Protein AF-A0A958P7G4-F1 (afdb_monomer)

Structure (mmCIF, N/CA/C/O backbone):
data_AF-A0A958P7G4-F1
#
_entry.id   AF-A0A958P7G4-F1
#
loop_
_atom_site.group_PDB
_atom_site.id
_atom_site.type_symbol
_atom_site.label_atom_id
_atom_site.label_alt_id
_atom_site.label_comp_id
_atom_site.label_asym_id
_atom_site.label_entity_id
_atom_site.label_seq_id
_atom_site.pdbx_PDB_ins_code
_atom_site.Cartn_x
_atom_site.Cartn_y
_atom_site.Cartn_z
_atom_site.occupancy
_atom_site.B_iso_or_equiv
_atom_site.auth_seq_id
_atom_site.auth_comp_id
_atom_site.auth_asym_id
_atom_site.auth_atom_id
_atom_site.pdbx_PDB_model_num
ATOM 1 N N . PHE A 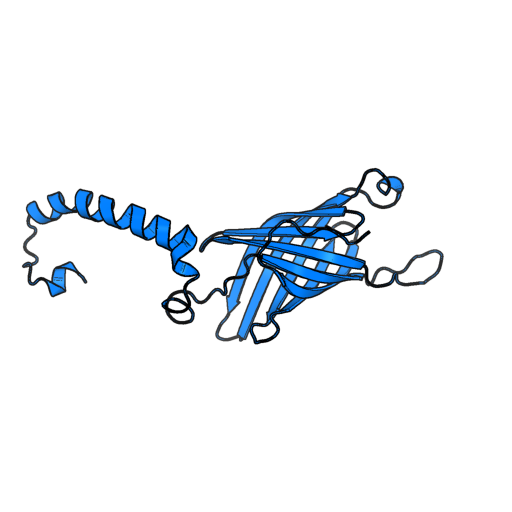1 1 ? 26.186 -2.036 -25.320 1.00 46.59 1 PHE A N 1
ATOM 2 C CA . PHE A 1 1 ? 25.572 -3.200 -25.996 1.00 46.59 1 PHE A CA 1
ATOM 3 C C . PHE A 1 1 ? 24.999 -2.836 -27.373 1.00 46.59 1 PHE A C 1
ATOM 5 O O . PHE A 1 1 ? 25.468 -3.392 -28.352 1.00 46.59 1 PHE A O 1
ATOM 12 N N . ILE A 1 2 ? 24.110 -1.834 -27.501 1.00 50.12 2 ILE A N 1
ATOM 13 C CA . ILE A 1 2 ? 23.552 -1.388 -28.807 1.00 50.12 2 ILE A CA 1
ATOM 14 C C . ILE A 1 2 ? 24.630 -0.933 -29.819 1.00 50.12 2 ILE A C 1
ATOM 16 O O . ILE A 1 2 ? 24.525 -1.239 -31.002 1.00 50.12 2 ILE A O 1
ATOM 20 N N . LEU A 1 3 ? 25.693 -0.262 -29.360 1.00 48.09 3 LEU A N 1
ATOM 21 C CA . LEU A 1 3 ? 26.815 0.169 -30.213 1.00 48.09 3 LEU A CA 1
ATOM 22 C C . LEU A 1 3 ? 27.662 -1.001 -30.752 1.00 48.09 3 LEU A C 1
ATOM 24 O O . LEU A 1 3 ? 28.151 -0.929 -31.873 1.00 48.09 3 LEU A O 1
ATOM 28 N N . ALA A 1 4 ? 27.773 -2.101 -29.999 1.00 51.66 4 ALA A N 1
ATOM 29 C CA . ALA A 1 4 ? 28.542 -3.280 -30.407 1.00 51.66 4 ALA A CA 1
ATOM 30 C C . ALA A 1 4 ? 27.801 -4.112 -31.469 1.00 51.66 4 ALA A C 1
ATOM 32 O O . ALA A 1 4 ? 28.418 -4.606 -32.407 1.00 51.66 4 ALA A O 1
ATOM 33 N N . CYS A 1 5 ? 26.467 -4.204 -31.385 1.00 56.81 5 CYS A N 1
ATOM 34 C CA . CYS A 1 5 ? 25.655 -4.921 -32.376 1.00 56.81 5 CYS A CA 1
ATOM 35 C C . CYS A 1 5 ? 25.611 -4.237 -33.756 1.00 56.81 5 CYS A C 1
ATOM 37 O O . CYS A 1 5 ? 25.218 -4.875 -34.726 1.00 56.81 5 CYS A O 1
ATOM 39 N N . LYS A 1 6 ? 26.000 -2.957 -33.861 1.00 66.44 6 LYS A N 1
ATOM 40 C CA . LYS A 1 6 ? 26.030 -2.200 -35.125 1.00 66.44 6 LYS A CA 1
ATOM 41 C C . LYS A 1 6 ? 27.397 -2.185 -35.823 1.00 66.44 6 LYS A C 1
ATOM 43 O O . LYS A 1 6 ? 27.522 -1.531 -36.851 1.00 66.44 6 LYS A O 1
ATOM 48 N N . GLY A 1 7 ? 28.406 -2.881 -35.289 1.00 52.91 7 GLY A N 1
ATOM 49 C CA . GLY A 1 7 ? 29.724 -2.975 -35.928 1.00 52.91 7 GLY A CA 1
ATOM 50 C C . GLY A 1 7 ? 30.484 -1.647 -36.014 1.00 52.91 7 GLY A C 1
ATOM 51 O O . GLY A 1 7 ? 31.333 -1.495 -36.885 1.00 52.91 7 GLY A O 1
ATOM 52 N N . VAL A 1 8 ? 30.183 -0.680 -35.139 1.00 59.00 8 VAL A N 1
ATOM 53 C CA . VAL A 1 8 ? 30.924 0.586 -35.082 1.00 59.00 8 VAL A CA 1
ATOM 54 C C . VAL A 1 8 ? 32.257 0.319 -34.370 1.00 59.00 8 VAL A C 1
ATOM 56 O O . VAL A 1 8 ? 32.227 -0.070 -33.198 1.00 59.00 8 VAL A O 1
ATOM 59 N N . PRO A 1 9 ? 33.415 0.479 -35.038 1.00 54.25 9 PRO A N 1
ATOM 60 C CA . PRO A 1 9 ? 34.708 0.277 -34.398 1.00 54.25 9 PRO A CA 1
ATOM 61 C C . PRO A 1 9 ? 34.866 1.263 -33.234 1.00 54.25 9 PRO A C 1
ATOM 63 O O . PRO A 1 9 ? 34.596 2.454 -33.374 1.00 54.25 9 PRO A O 1
ATOM 66 N N . LEU A 1 10 ? 35.285 0.751 -32.073 1.00 56.09 10 LEU A N 1
ATOM 67 C CA . LEU A 1 10 ? 35.581 1.515 -30.852 1.00 56.09 10 LEU A CA 1
ATOM 68 C C . LEU A 1 10 ? 36.924 2.261 -30.974 1.00 56.09 10 LEU A C 1
ATOM 70 O O . LEU A 1 10 ? 37.744 2.243 -30.063 1.00 56.09 10 LEU A O 1
ATOM 74 N N . GLU A 1 11 ? 37.167 2.914 -32.105 1.00 57.09 11 GLU A N 1
ATOM 75 C CA . GLU A 1 11 ? 38.088 4.046 -32.127 1.00 57.09 11 GLU A CA 1
ATOM 76 C C . GLU A 1 11 ? 37.302 5.240 -31.588 1.00 57.09 11 GLU A C 1
ATOM 78 O O . GLU A 1 11 ? 36.126 5.391 -31.917 1.00 57.09 11 GLU A O 1
ATOM 83 N N . THR A 1 12 ? 37.889 6.036 -30.692 1.00 61.84 12 THR A N 1
ATOM 84 C CA . THR A 1 12 ? 37.212 7.141 -29.995 1.00 61.84 12 THR A CA 1
ATOM 85 C C . THR A 1 12 ? 36.784 8.213 -30.997 1.00 61.84 12 THR A C 1
ATOM 87 O O . THR A 1 12 ? 37.474 9.203 -31.225 1.00 61.84 12 THR A O 1
ATOM 90 N N . ASN A 1 13 ? 35.652 7.974 -31.648 1.00 63.28 13 ASN A N 1
ATOM 91 C CA . ASN A 1 13 ? 35.194 8.748 -32.777 1.00 63.28 13 ASN A CA 1
ATOM 92 C C . ASN A 1 13 ? 34.346 9.895 -32.232 1.00 63.28 13 ASN A C 1
ATOM 94 O O . ASN A 1 13 ? 33.294 9.666 -31.631 1.00 63.28 13 ASN A O 1
ATOM 98 N N . TRP A 1 14 ? 34.803 11.133 -32.415 1.00 70.00 14 TRP A N 1
ATOM 99 C CA . TRP A 1 14 ? 34.089 12.347 -31.999 1.00 70.00 14 TRP A CA 1
ATOM 100 C C . TRP A 1 14 ? 32.652 12.407 -32.534 1.00 70.00 14 TRP A C 1
ATOM 102 O O . TRP A 1 14 ? 31.797 13.071 -31.952 1.00 70.00 14 TRP A O 1
ATOM 112 N N . ASP A 1 15 ? 32.361 11.662 -33.596 1.00 71.25 15 ASP A N 1
ATOM 113 C CA . ASP A 1 15 ? 31.014 11.497 -34.128 1.00 71.25 15 ASP A CA 1
ATOM 114 C C . ASP A 1 15 ? 30.089 10.704 -33.193 1.00 71.25 15 ASP A C 1
ATOM 116 O O . ASP A 1 15 ? 28.923 11.058 -33.057 1.00 71.25 15 ASP A O 1
ATOM 120 N N . ALA A 1 16 ? 30.592 9.723 -32.436 1.00 73.00 16 ALA A N 1
ATOM 121 C CA . ALA A 1 16 ? 29.792 9.022 -31.428 1.00 73.00 16 ALA A CA 1
ATOM 122 C C . ALA A 1 16 ? 29.371 9.950 -30.272 1.00 73.00 16 ALA A C 1
ATOM 124 O O . ALA A 1 16 ? 28.277 9.802 -29.729 1.00 73.00 16 ALA A O 1
ATOM 125 N N . LEU A 1 17 ? 30.208 10.936 -29.920 1.00 76.25 17 LEU A N 1
ATOM 126 C CA . LEU A 1 17 ? 29.876 11.953 -28.914 1.00 76.25 17 LEU A CA 1
ATOM 127 C C . LEU A 1 17 ? 28.745 12.882 -29.394 1.00 76.25 17 LEU A C 1
ATOM 129 O O . LEU A 1 17 ? 27.914 13.289 -28.582 1.00 76.25 17 LEU A O 1
ATOM 133 N N . LYS A 1 18 ? 28.664 13.176 -30.701 1.00 80.31 18 LYS A N 1
ATOM 134 C CA . LYS A 1 18 ? 27.591 14.003 -31.291 1.00 80.31 18 LYS A CA 1
ATOM 135 C C . LYS A 1 18 ? 26.223 13.320 -31.264 1.00 80.31 18 LYS A C 1
ATOM 137 O O . LYS A 1 18 ? 25.209 14.007 -31.232 1.00 80.31 18 LYS A O 1
ATOM 142 N N . GLU A 1 19 ? 26.192 11.991 -31.218 1.00 84.06 19 GLU A N 1
ATOM 143 C CA . GLU A 1 19 ? 24.953 11.207 -31.146 1.00 84.06 19 GLU A CA 1
ATOM 144 C C . GLU A 1 19 ? 24.393 11.086 -29.716 1.00 84.06 19 GLU A C 1
ATOM 146 O O . GLU A 1 19 ? 23.236 10.699 -29.529 1.00 84.06 19 GLU A O 1
ATOM 151 N N . ILE A 1 20 ? 25.171 11.443 -28.684 1.00 86.00 20 ILE A N 1
ATOM 152 C CA . ILE A 1 20 ? 24.736 11.352 -27.280 1.00 86.00 20 ILE A CA 1
ATOM 153 C C . ILE A 1 20 ? 23.467 12.181 -27.013 1.00 86.00 20 ILE A C 1
ATOM 155 O O . ILE A 1 20 ? 22.523 11.621 -26.450 1.00 86.00 20 ILE A O 1
ATOM 159 N N . PRO A 1 21 ? 23.369 13.468 -27.411 1.00 89.62 21 PRO A N 1
ATOM 160 C CA . PRO A 1 21 ? 22.156 14.255 -27.192 1.00 89.62 21 PRO A CA 1
ATOM 161 C C . PRO A 1 21 ? 20.923 13.663 -27.883 1.00 89.62 21 PRO A C 1
ATOM 163 O O . PRO A 1 21 ? 19.846 13.649 -27.290 1.00 89.62 21 PRO A O 1
ATOM 166 N N . ALA A 1 22 ? 21.072 13.125 -29.099 1.00 86.94 22 ALA A N 1
ATOM 167 C CA . ALA A 1 22 ? 19.978 12.479 -29.822 1.00 86.94 22 ALA A CA 1
ATOM 168 C C . ALA A 1 22 ? 19.512 11.200 -29.107 1.00 86.94 22 ALA A C 1
ATOM 170 O O . ALA A 1 22 ? 18.311 10.991 -28.920 1.00 86.94 22 ALA A O 1
ATOM 171 N N . ALA A 1 23 ? 20.452 10.376 -28.633 1.00 87.50 23 ALA A N 1
ATOM 172 C CA . ALA A 1 23 ? 20.142 9.188 -27.844 1.00 87.50 23 ALA A CA 1
ATOM 173 C C . ALA A 1 23 ? 19.428 9.545 -26.528 1.00 87.50 23 ALA A C 1
ATOM 175 O O . ALA A 1 23 ? 18.396 8.954 -26.209 1.00 87.50 23 ALA A O 1
ATOM 176 N N . LEU A 1 24 ? 19.920 10.544 -25.787 1.00 90.38 24 LEU A N 1
ATOM 177 C CA . LEU A 1 24 ? 19.274 11.043 -24.566 1.00 90.38 24 LEU A CA 1
ATOM 178 C C . LEU A 1 24 ? 17.878 11.623 -24.841 1.00 90.38 24 LEU A C 1
ATOM 180 O O . LEU A 1 24 ? 16.961 11.420 -24.040 1.00 90.38 24 LEU A O 1
ATOM 184 N N . GLY A 1 25 ? 17.704 12.288 -25.987 1.00 93.19 25 GLY A N 1
ATOM 185 C CA . GLY A 1 25 ? 16.430 12.840 -26.441 1.00 93.19 25 GLY A CA 1
ATOM 186 C C . GLY A 1 25 ? 15.351 11.774 -26.632 1.00 93.19 25 GLY A C 1
ATOM 187 O O . GLY A 1 25 ? 14.207 12.005 -26.255 1.00 93.19 25 GLY A O 1
ATOM 188 N N . TRP A 1 26 ? 15.711 10.589 -27.133 1.00 92.75 26 TRP A N 1
ATOM 189 C CA . TRP A 1 26 ? 14.781 9.461 -27.273 1.00 92.75 26 TRP A CA 1
ATOM 190 C C . TRP A 1 26 ? 14.636 8.624 -26.000 1.00 92.75 26 TRP A C 1
ATOM 192 O O . TRP A 1 26 ? 13.536 8.176 -25.677 1.00 92.75 26 TRP A O 1
ATOM 202 N N . LEU A 1 27 ? 15.719 8.421 -25.248 1.00 93.81 27 LEU A N 1
ATOM 203 C CA . LEU A 1 27 ? 15.692 7.602 -24.034 1.00 93.81 27 LEU A CA 1
ATOM 204 C C . LEU A 1 27 ? 14.831 8.228 -22.936 1.00 93.81 27 LEU A C 1
ATOM 206 O O . LEU A 1 27 ? 14.089 7.512 -22.269 1.00 93.81 27 LEU A O 1
ATOM 210 N N . THR A 1 28 ? 14.882 9.550 -22.774 1.00 93.81 28 THR A N 1
ATOM 211 C CA . THR A 1 28 ? 14.109 10.269 -21.750 1.00 93.81 28 THR A CA 1
ATOM 212 C C . THR A 1 28 ? 12.590 10.042 -21.859 1.00 93.81 28 THR A C 1
ATOM 214 O O . THR A 1 28 ? 12.000 9.571 -20.884 1.00 93.81 28 THR A O 1
ATOM 217 N N . PRO A 1 29 ? 11.917 10.312 -22.998 1.00 94.88 29 PRO A N 1
ATOM 218 C CA . PRO A 1 29 ? 10.476 10.101 -23.126 1.00 94.88 29 PRO A CA 1
ATOM 219 C C . PRO A 1 29 ? 10.092 8.621 -23.045 1.00 94.88 29 PRO A C 1
ATOM 221 O O . PRO A 1 29 ? 9.058 8.301 -22.460 1.00 94.88 29 PRO A O 1
ATOM 224 N N . VAL A 1 30 ? 10.927 7.708 -23.557 1.00 94.12 30 VAL A N 1
ATOM 225 C CA . VAL A 1 30 ? 10.697 6.260 -23.432 1.00 94.12 30 VAL A CA 1
ATOM 226 C C . VAL A 1 30 ? 10.764 5.824 -21.968 1.00 94.12 30 VAL A C 1
ATOM 228 O O . VAL A 1 30 ? 9.858 5.139 -21.495 1.00 94.12 30 VAL A O 1
ATOM 231 N N . ALA A 1 31 ? 11.782 6.258 -21.223 1.00 92.38 31 ALA A N 1
ATOM 232 C CA . ALA A 1 31 ? 11.926 5.964 -19.800 1.00 92.38 31 ALA A CA 1
ATOM 233 C C . ALA A 1 31 ? 10.797 6.594 -18.969 1.00 92.38 31 ALA A C 1
ATOM 235 O O . ALA A 1 31 ? 10.261 5.958 -18.059 1.00 92.38 31 ALA A O 1
ATOM 236 N N . PHE A 1 32 ? 10.380 7.817 -19.301 1.00 93.44 32 PHE A N 1
ATOM 237 C CA . PHE A 1 32 ? 9.247 8.480 -18.659 1.00 93.44 32 PHE A CA 1
ATOM 238 C C . PHE A 1 32 ? 7.934 7.726 -18.909 1.00 93.44 32 PHE A C 1
ATOM 240 O O . PHE A 1 32 ? 7.188 7.425 -17.975 1.00 93.44 32 PHE A O 1
ATOM 247 N N . TRP A 1 33 ? 7.657 7.350 -20.157 1.00 94.00 33 TRP A N 1
ATOM 248 C CA . TRP A 1 33 ? 6.476 6.559 -20.494 1.00 94.00 33 TRP A CA 1
ATOM 249 C C . TRP A 1 33 ? 6.507 5.180 -19.822 1.00 94.00 33 TRP A C 1
ATOM 251 O O . TRP A 1 33 ? 5.509 4.741 -19.243 1.00 94.00 33 TRP A O 1
ATOM 261 N N . PHE A 1 34 ? 7.663 4.513 -19.828 1.00 94.00 34 PHE A N 1
ATOM 262 C CA . PHE A 1 34 ? 7.829 3.211 -19.197 1.00 94.00 34 PHE A CA 1
ATOM 263 C C . PHE A 1 34 ? 7.600 3.283 -17.685 1.00 94.00 34 PHE A C 1
ATOM 265 O O . PHE A 1 34 ? 6.799 2.512 -17.163 1.00 94.00 34 PHE A O 1
ATOM 272 N N . SER A 1 35 ? 8.223 4.242 -16.993 1.00 90.88 35 SER A N 1
ATOM 273 C CA . SER A 1 35 ? 8.116 4.412 -15.533 1.00 90.88 35 SER A CA 1
ATOM 274 C C . SER A 1 35 ? 6.732 4.868 -15.056 1.00 90.88 35 SER A C 1
ATOM 276 O O . SER A 1 35 ? 6.336 4.575 -13.924 1.00 90.88 35 SER A O 1
ATOM 278 N N . THR A 1 36 ? 5.959 5.541 -15.912 1.00 88.44 36 THR A N 1
ATOM 279 C CA . THR A 1 36 ? 4.602 6.002 -15.577 1.00 88.44 36 THR A CA 1
ATOM 280 C C . THR A 1 36 ? 3.509 5.009 -15.974 1.00 88.44 36 THR A C 1
ATOM 282 O O . THR A 1 36 ? 2.533 4.861 -15.235 1.00 88.44 36 THR A O 1
ATOM 285 N N . ARG A 1 37 ? 3.643 4.324 -17.117 1.00 90.00 37 ARG A N 1
ATOM 286 C CA . ARG A 1 37 ? 2.582 3.484 -17.705 1.00 90.00 37 ARG A CA 1
ATOM 287 C C . ARG A 1 37 ? 3.068 2.121 -18.187 1.00 90.00 37 ARG A C 1
ATOM 289 O O . ARG A 1 37 ? 2.392 1.132 -17.914 1.00 90.00 37 ARG A O 1
ATOM 296 N N . GLY A 1 38 ? 4.194 2.071 -18.899 1.00 92.56 38 GLY A N 1
ATOM 297 C CA . GLY A 1 38 ? 4.649 0.861 -19.592 1.00 92.56 38 GLY A CA 1
ATOM 298 C C . GLY A 1 38 ? 4.906 -0.322 -18.658 1.00 92.56 38 GLY A C 1
ATOM 299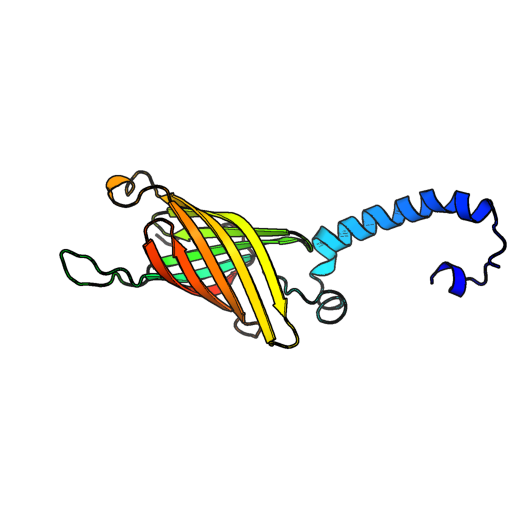 O O . GLY A 1 38 ? 4.515 -1.440 -18.975 1.00 92.56 38 GLY A O 1
ATOM 300 N N . TRP A 1 39 ? 5.457 -0.075 -17.468 1.00 93.31 39 TRP A N 1
ATOM 301 C CA . TRP A 1 39 ? 5.792 -1.108 -16.478 1.00 93.31 39 TRP A CA 1
ATOM 302 C C . TRP A 1 39 ? 4.610 -2.004 -16.060 1.00 93.31 39 TRP A C 1
ATOM 304 O O . TRP A 1 39 ? 4.813 -3.141 -15.642 1.00 93.31 39 TRP A O 1
ATOM 314 N N . ARG A 1 40 ? 3.369 -1.517 -16.197 1.00 91.81 40 ARG A N 1
ATOM 315 C CA . ARG A 1 40 ? 2.141 -2.245 -15.828 1.00 91.81 40 ARG A CA 1
ATOM 316 C C . ARG A 1 40 ? 1.782 -3.355 -16.815 1.00 91.81 40 ARG A C 1
ATOM 318 O O . ARG A 1 40 ? 0.892 -4.161 -16.551 1.00 91.81 40 ARG A O 1
ATOM 325 N N . TRP A 1 41 ? 2.401 -3.375 -17.994 1.00 91.44 41 TRP A N 1
ATOM 326 C CA . TRP A 1 41 ? 2.082 -4.366 -19.014 1.00 91.44 41 TRP A CA 1
ATOM 327 C C . TRP A 1 41 ? 2.623 -5.738 -18.628 1.00 91.44 41 TRP A C 1
ATOM 329 O O . TRP A 1 41 ? 3.790 -5.877 -18.271 1.00 91.44 41 TRP A O 1
ATOM 339 N N . LYS A 1 42 ? 1.783 -6.770 -18.785 1.00 87.50 42 LYS A N 1
ATOM 340 C CA . LYS A 1 42 ? 2.115 -8.163 -18.440 1.00 87.50 42 LYS A CA 1
ATOM 341 C C . LYS A 1 42 ? 3.402 -8.663 -19.099 1.00 87.50 42 LYS A C 1
ATOM 343 O O . LYS A 1 42 ? 4.072 -9.503 -18.520 1.00 87.50 42 LYS A O 1
ATOM 348 N N . ILE A 1 43 ? 3.760 -8.126 -20.268 1.00 92.38 43 ILE A N 1
ATOM 349 C CA . ILE A 1 43 ? 4.991 -8.491 -20.975 1.00 92.38 43 ILE A CA 1
ATOM 350 C C . ILE A 1 43 ? 6.262 -8.119 -20.207 1.00 92.38 43 ILE A C 1
ATOM 352 O O . ILE A 1 43 ? 7.278 -8.755 -20.431 1.00 92.38 43 ILE A O 1
ATOM 356 N N . PHE A 1 44 ? 6.231 -7.123 -19.317 1.00 90.81 44 PHE A N 1
ATOM 357 C CA . PHE A 1 44 ? 7.392 -6.715 -18.514 1.00 90.81 44 PHE A CA 1
ATOM 358 C C . PHE A 1 44 ? 7.385 -7.311 -17.103 1.00 90.81 44 PHE A C 1
ATOM 360 O O . PHE A 1 44 ? 8.379 -7.208 -16.387 1.00 90.81 44 PHE A O 1
ATOM 367 N N . GLN A 1 45 ? 6.277 -7.927 -16.696 1.00 86.62 45 GLN A N 1
ATOM 368 C CA . GLN A 1 45 ? 6.109 -8.481 -15.358 1.00 86.62 45 GLN A CA 1
ATOM 369 C C . GLN A 1 45 ? 6.923 -9.777 -15.201 1.00 86.62 45 GLN A C 1
ATOM 371 O O . GLN A 1 45 ? 7.107 -10.524 -16.162 1.00 86.62 45 GLN A O 1
ATOM 376 N N . ASN A 1 46 ? 7.403 -10.042 -13.987 1.00 82.50 46 ASN A N 1
ATOM 377 C CA . ASN A 1 46 ? 8.157 -11.234 -13.560 1.00 82.50 46 ASN A CA 1
ATOM 378 C C . ASN A 1 46 ? 9.594 -11.400 -14.091 1.00 82.50 46 ASN A C 1
ATOM 380 O O . ASN A 1 46 ? 10.329 -12.197 -13.520 1.00 82.50 46 ASN A O 1
ATOM 384 N N . TRP A 1 47 ? 10.025 -10.672 -15.128 1.00 87.44 47 TRP A N 1
ATOM 385 C CA . TRP A 1 47 ? 11.425 -10.720 -15.598 1.00 87.44 47 TRP A CA 1
ATOM 386 C C . TRP A 1 47 ? 12.139 -9.368 -15.530 1.00 87.44 47 TRP A C 1
ATOM 388 O O . TRP A 1 47 ? 13.306 -9.313 -15.159 1.00 87.44 47 TRP A O 1
ATOM 398 N N . LEU A 1 48 ? 11.443 -8.277 -15.870 1.00 88.69 48 LEU A N 1
ATOM 399 C CA . LEU A 1 48 ? 11.988 -6.918 -15.813 1.00 88.69 48 LEU A CA 1
ATOM 400 C C . LEU A 1 48 ? 11.445 -6.155 -14.605 1.00 88.69 48 LEU A C 1
ATOM 402 O O . LEU A 1 48 ? 12.180 -5.455 -13.915 1.00 88.69 48 LEU A O 1
ATOM 406 N N . VAL A 1 49 ? 10.144 -6.293 -14.355 1.00 88.62 49 VAL A N 1
ATOM 407 C CA . VAL A 1 49 ? 9.436 -5.658 -13.249 1.00 88.62 49 VAL A CA 1
ATOM 408 C C . VAL A 1 49 ? 8.888 -6.754 -12.354 1.00 88.62 49 VAL A C 1
ATOM 410 O O . VAL A 1 49 ? 7.984 -7.493 -12.736 1.00 88.62 49 VAL A O 1
ATOM 413 N N . LEU A 1 50 ? 9.460 -6.866 -11.161 1.00 85.00 50 LEU A N 1
ATOM 414 C CA . LEU A 1 50 ? 9.050 -7.867 -10.179 1.00 85.00 50 LEU A CA 1
ATOM 415 C C . LEU A 1 50 ? 7.861 -7.382 -9.325 1.00 85.00 50 LEU A C 1
ATOM 417 O O . LEU A 1 50 ? 7.138 -8.199 -8.764 1.00 85.00 50 LEU A O 1
ATOM 421 N N . ILE A 1 51 ? 7.640 -6.060 -9.255 1.00 87.44 51 ILE A N 1
ATOM 422 C CA . ILE A 1 51 ? 6.582 -5.447 -8.441 1.00 87.44 51 ILE A CA 1
ATOM 423 C C . ILE A 1 51 ? 5.227 -5.566 -9.157 1.00 87.44 51 ILE A C 1
ATOM 425 O O . ILE A 1 51 ? 5.101 -5.055 -10.278 1.00 87.44 51 ILE A O 1
ATOM 429 N N . PRO A 1 52 ? 4.195 -6.151 -8.515 1.00 89.69 52 PRO A N 1
ATOM 430 C CA . PRO A 1 52 ? 2.861 -6.225 -9.098 1.00 89.69 52 PRO A CA 1
ATOM 431 C C . PRO A 1 52 ? 2.195 -4.843 -9.173 1.00 89.69 52 PRO A C 1
ATOM 433 O O . PRO A 1 52 ? 2.444 -3.959 -8.352 1.00 89.69 52 PRO A O 1
ATOM 436 N N . ASP A 1 53 ? 1.293 -4.666 -10.142 1.00 92.75 53 ASP A N 1
ATOM 437 C CA . ASP A 1 53 ? 0.479 -3.451 -10.268 1.00 92.75 53 ASP A CA 1
ATOM 438 C C . ASP A 1 53 ? -0.655 -3.431 -9.229 1.00 92.75 53 ASP A C 1
ATOM 440 O O . ASP A 1 53 ? -1.713 -4.036 -9.423 1.00 92.75 53 ASP A O 1
ATOM 444 N N . LEU A 1 54 ? -0.450 -2.727 -8.118 1.00 94.62 54 LEU A N 1
ATOM 445 C CA . LEU A 1 54 ? -1.404 -2.572 -7.016 1.00 94.62 54 LEU A CA 1
ATOM 446 C C . LEU A 1 54 ? -2.436 -1.457 -7.240 1.00 94.62 54 LEU A C 1
ATOM 448 O O . LEU A 1 54 ? -3.300 -1.269 -6.382 1.00 94.62 54 LEU A O 1
ATOM 452 N N . ASN A 1 55 ? -2.365 -0.716 -8.356 1.00 95.19 55 ASN A N 1
ATOM 453 C CA . ASN A 1 55 ? -3.242 0.430 -8.598 1.00 95.19 55 ASN A CA 1
ATOM 454 C C . ASN A 1 55 ? -4.726 0.045 -8.525 1.00 95.19 55 ASN A C 1
ATOM 456 O O . ASN A 1 55 ? -5.177 -0.871 -9.218 1.00 95.19 55 ASN A O 1
ATOM 460 N N . GLY A 1 56 ? -5.491 0.825 -7.766 1.00 95.69 56 GLY A N 1
ATOM 461 C CA . GLY A 1 56 ? -6.939 0.688 -7.666 1.00 95.69 56 GLY A CA 1
ATOM 462 C C . GLY A 1 56 ? -7.444 0.811 -6.239 1.00 95.69 56 GLY A C 1
ATOM 463 O O . GLY A 1 56 ? -6.728 1.241 -5.331 1.00 95.69 56 GLY A O 1
ATOM 464 N N . THR A 1 57 ? -8.698 0.425 -6.070 1.00 97.44 57 THR A N 1
ATOM 465 C CA . THR A 1 57 ? -9.411 0.431 -4.802 1.00 97.44 57 THR A CA 1
ATOM 466 C C . THR A 1 57 ? -9.561 -0.989 -4.296 1.00 97.44 57 THR A C 1
ATOM 468 O O . THR A 1 57 ? -9.927 -1.911 -5.027 1.00 97.44 57 THR A O 1
ATOM 471 N N . TRP A 1 58 ? -9.303 -1.144 -3.008 1.00 97.69 58 TRP A N 1
ATOM 472 C CA . TRP A 1 58 ? -9.406 -2.390 -2.280 1.00 97.69 58 TRP A CA 1
ATOM 473 C C . TRP A 1 58 ? -10.446 -2.212 -1.175 1.00 97.69 58 TRP A C 1
ATOM 475 O O . TRP A 1 58 ? -10.396 -1.219 -0.451 1.00 97.69 58 TRP A O 1
ATOM 485 N N . LYS A 1 59 ? -11.402 -3.136 -1.064 1.00 97.62 59 LYS A N 1
ATOM 486 C CA . LYS A 1 59 ? -12.485 -3.106 -0.065 1.00 97.62 59 LYS A CA 1
ATOM 487 C C . LYS A 1 59 ? -12.226 -4.181 0.981 1.00 97.62 59 LYS A C 1
ATOM 489 O O . LYS A 1 59 ? -11.775 -5.274 0.638 1.00 97.62 59 LYS A O 1
ATOM 494 N N . GLY A 1 60 ? -12.479 -3.871 2.244 1.00 97.31 60 GLY A N 1
ATOM 495 C CA . GLY A 1 60 ? -12.097 -4.750 3.334 1.00 97.31 60 GLY A CA 1
ATOM 496 C C . GLY A 1 60 ? -12.498 -4.238 4.704 1.00 97.31 60 GLY A C 1
ATOM 497 O O . GLY A 1 60 ? -13.357 -3.365 4.823 1.00 97.31 60 GLY A O 1
ATOM 498 N N . THR A 1 61 ? -11.848 -4.775 5.731 1.00 98.25 61 THR A N 1
ATOM 499 C CA . THR A 1 61 ? -12.158 -4.467 7.130 1.00 98.25 61 THR A CA 1
ATOM 500 C C . THR A 1 61 ? -10.909 -4.244 7.972 1.00 98.25 61 THR A C 1
ATOM 502 O O . THR A 1 61 ? -9.862 -4.834 7.705 1.00 98.25 61 THR A O 1
ATOM 505 N N . LEU A 1 62 ? -11.043 -3.440 9.030 1.00 97.50 62 LEU A N 1
ATOM 506 C CA . LEU A 1 62 ? -10.062 -3.288 10.104 1.00 97.50 62 LEU A CA 1
ATOM 507 C C . LEU A 1 62 ? -10.617 -3.926 11.376 1.00 97.50 62 LEU A C 1
ATOM 509 O O . LEU A 1 62 ? -11.676 -3.518 11.849 1.00 97.50 62 LEU A O 1
ATOM 513 N N . GLN A 1 63 ? -9.885 -4.863 11.970 1.00 97.75 63 GLN A N 1
ATOM 514 C CA . GLN A 1 63 ? -10.228 -5.454 13.260 1.00 97.75 63 GLN A CA 1
ATOM 515 C C . GLN A 1 63 ? -9.215 -5.018 14.317 1.00 97.75 63 GLN A C 1
ATOM 517 O O . GLN A 1 63 ? -8.044 -5.390 14.269 1.00 97.75 63 GLN A O 1
ATOM 522 N N . THR A 1 64 ? -9.667 -4.238 15.297 1.00 96.06 64 THR A N 1
ATOM 523 C CA . THR A 1 64 ? -8.822 -3.789 16.411 1.00 96.06 64 THR A CA 1
ATOM 524 C C . THR A 1 64 ? -8.652 -4.887 17.459 1.00 96.06 64 THR A C 1
ATOM 526 O O . THR A 1 64 ? -9.561 -5.684 17.686 1.00 96.06 64 THR A O 1
ATOM 529 N N . THR A 1 65 ? -7.513 -4.899 18.155 1.00 95.50 65 THR A N 1
ATOM 530 C CA . THR A 1 65 ? -7.337 -5.689 19.387 1.00 95.50 65 THR A CA 1
ATOM 531 C C . THR A 1 65 ? -7.624 -4.874 20.650 1.00 95.50 65 THR A C 1
ATOM 533 O O . THR A 1 65 ? -7.434 -5.369 21.762 1.00 95.50 65 THR A O 1
ATOM 536 N N . TRP A 1 66 ? -7.988 -3.595 20.511 1.00 93.56 66 TRP A N 1
ATOM 537 C CA . TRP A 1 66 ? -8.281 -2.722 21.643 1.00 93.56 66 TRP A CA 1
ATOM 538 C C . TRP A 1 66 ? -9.563 -3.166 22.351 1.00 93.56 66 TRP A C 1
ATOM 540 O O . TRP A 1 66 ? -10.593 -3.379 21.714 1.00 93.56 66 TRP A O 1
ATOM 550 N N . LYS A 1 67 ? -9.488 -3.276 23.679 1.00 93.19 67 LYS A N 1
ATOM 551 C CA . LYS A 1 67 ? -10.625 -3.586 24.547 1.00 93.19 67 LYS A CA 1
ATOM 552 C C . LYS A 1 67 ? -11.130 -2.312 25.194 1.00 93.19 67 LYS A C 1
ATOM 554 O O . LYS A 1 67 ? -10.343 -1.556 25.766 1.00 93.19 67 LYS A O 1
ATOM 559 N N . ASN A 1 68 ? -12.439 -2.109 25.152 1.00 89.06 68 ASN A N 1
ATOM 560 C CA . ASN A 1 68 ? -13.070 -1.015 25.862 1.00 89.06 68 ASN A CA 1
ATOM 561 C C . ASN A 1 68 ? -12.876 -1.214 27.376 1.00 89.06 68 ASN A C 1
ATOM 563 O O . ASN A 1 68 ? -13.319 -2.229 27.910 1.00 89.06 68 ASN A O 1
ATOM 567 N N . PRO A 1 69 ? -12.251 -0.270 28.099 1.00 89.69 69 PRO A N 1
ATOM 568 C CA . PRO A 1 69 ? -11.984 -0.433 29.526 1.00 89.69 69 PRO A CA 1
ATOM 569 C C . PRO A 1 69 ? -13.254 -0.429 30.388 1.00 89.69 69 PRO A C 1
ATOM 571 O O . PRO A 1 69 ? -13.215 -0.911 31.514 1.00 89.69 69 PRO A O 1
ATOM 574 N N . LYS A 1 70 ? -14.375 0.110 29.885 1.00 91.69 70 LYS A N 1
ATOM 575 C CA . LYS A 1 70 ? -15.651 0.156 30.613 1.00 91.69 70 LYS A CA 1
ATOM 576 C C . LYS A 1 70 ? -16.495 -1.099 30.402 1.00 91.69 70 LYS A C 1
ATOM 578 O O . LYS A 1 70 ? -17.118 -1.558 31.349 1.00 91.69 70 LYS A O 1
ATOM 583 N N . THR A 1 71 ? -16.539 -1.626 29.176 1.00 92.69 71 THR A N 1
ATOM 584 C CA . THR A 1 71 ? -17.393 -2.780 28.829 1.00 92.69 71 THR A CA 1
ATOM 585 C C . THR A 1 71 ? -16.624 -4.097 28.739 1.00 92.69 71 THR A C 1
ATOM 587 O O . THR A 1 71 ? -17.225 -5.161 28.786 1.00 92.69 71 THR A O 1
ATOM 590 N N . GLY A 1 72 ? -15.294 -4.055 28.611 1.00 92.88 72 GLY A N 1
ATOM 591 C CA . GLY A 1 72 ? -14.446 -5.227 28.372 1.00 92.88 72 GLY A CA 1
ATOM 592 C C . GLY A 1 72 ? -14.504 -5.766 26.937 1.00 92.88 72 GLY A C 1
ATOM 593 O O . GLY A 1 72 ? -13.755 -6.683 26.598 1.00 92.88 72 GLY A O 1
ATOM 594 N N . GLU A 1 73 ? -15.357 -5.194 26.087 1.00 94.12 73 GLU A N 1
ATOM 595 C CA . GLU A 1 73 ? -15.623 -5.679 24.734 1.00 94.12 73 GLU A CA 1
ATOM 596 C C . GLU A 1 73 ? -14.594 -5.167 23.721 1.00 94.12 73 GLU A C 1
ATOM 598 O O . GLU A 1 73 ? -14.065 -4.056 23.837 1.00 94.12 73 GLU A O 1
ATOM 603 N N . VAL A 1 74 ? -14.331 -5.981 22.698 1.00 93.75 74 VAL A N 1
ATOM 604 C CA . VAL A 1 74 ? -13.570 -5.580 21.511 1.00 93.75 74 VAL A CA 1
ATOM 605 C C . VAL A 1 74 ? -14.576 -5.133 20.449 1.00 93.75 74 VAL A C 1
ATOM 607 O O . VAL A 1 74 ? -15.462 -5.921 20.115 1.00 93.75 74 VAL A O 1
ATOM 610 N N . PRO A 1 75 ? -14.469 -3.905 19.908 1.00 92.75 75 PRO A N 1
ATOM 611 C CA . PRO A 1 75 ? -15.314 -3.474 18.800 1.00 92.75 75 PRO A CA 1
ATOM 612 C C . PRO A 1 75 ? -15.225 -4.434 17.609 1.00 92.75 75 PRO A C 1
ATOM 614 O O . PRO A 1 75 ? -14.153 -4.974 17.318 1.00 92.75 75 PRO A O 1
ATOM 617 N N . GLY A 1 76 ? -16.347 -4.623 16.914 1.00 94.81 76 GLY A N 1
ATOM 618 C CA . GLY A 1 76 ? -16.387 -5.428 15.695 1.00 94.81 76 GLY A CA 1
ATOM 619 C C . GLY A 1 76 ? -15.565 -4.824 14.545 1.00 94.81 76 GLY A C 1
ATOM 620 O O . GLY A 1 76 ? -15.080 -3.690 14.658 1.00 94.81 76 GLY A O 1
ATOM 621 N N . PRO A 1 77 ? -15.424 -5.561 13.429 1.00 96.69 77 PRO A N 1
ATOM 622 C CA . PRO A 1 77 ? -14.678 -5.093 12.270 1.00 96.69 77 PRO A CA 1
ATOM 623 C C . PRO A 1 77 ? -15.267 -3.799 11.702 1.00 96.69 77 PRO A C 1
ATOM 625 O O . PRO A 1 77 ? -16.484 -3.636 11.620 1.00 96.69 77 PRO A O 1
ATOM 628 N N . ILE A 1 78 ? -14.394 -2.886 11.283 1.00 96.12 78 ILE A N 1
ATOM 629 C CA . ILE A 1 78 ? -14.769 -1.611 10.670 1.00 96.12 78 ILE A CA 1
ATOM 630 C C . ILE A 1 78 ? -14.572 -1.714 9.164 1.00 96.12 78 ILE A C 1
ATOM 632 O O . ILE A 1 78 ? -13.455 -1.972 8.713 1.00 96.12 78 ILE A O 1
ATOM 636 N N . ASP A 1 79 ? -15.623 -1.447 8.393 1.00 97.62 79 ASP A N 1
ATOM 637 C CA . ASP A 1 79 ? -15.534 -1.371 6.936 1.00 97.62 79 ASP A CA 1
ATOM 638 C C . ASP A 1 79 ? -14.561 -0.283 6.485 1.00 97.62 79 ASP A C 1
ATOM 640 O O . ASP A 1 79 ? -14.574 0.859 6.970 1.00 97.62 79 ASP A O 1
ATOM 644 N N . ALA A 1 80 ? -13.747 -0.628 5.494 1.00 97.31 80 ALA A N 1
ATOM 645 C CA . ALA A 1 80 ? -12.780 0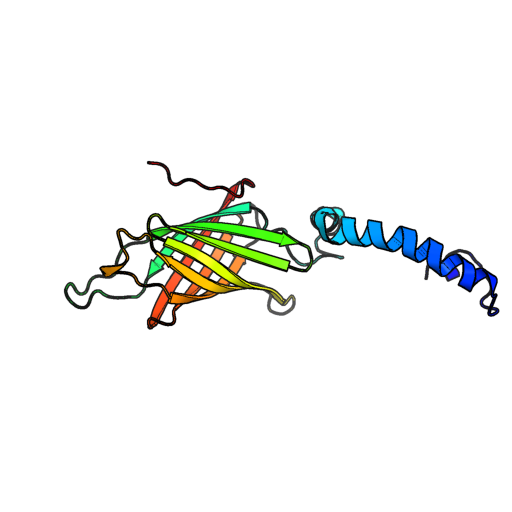.286 4.937 1.00 97.31 80 ALA A CA 1
ATOM 646 C C . ALA A 1 80 ? -12.471 0.058 3.469 1.00 97.31 80 ALA A C 1
ATOM 648 O O . ALA A 1 80 ? -12.567 -1.040 2.917 1.00 97.31 80 ALA A O 1
ATOM 649 N N . PHE A 1 81 ? -11.976 1.137 2.880 1.00 97.88 81 PHE A N 1
ATOM 650 C CA . PHE A 1 81 ? -11.310 1.121 1.597 1.00 97.88 81 PHE A CA 1
ATOM 651 C C . PHE A 1 81 ? -9.831 1.449 1.757 1.00 97.88 81 PHE A C 1
ATOM 653 O O . PHE A 1 81 ? -9.459 2.301 2.564 1.00 97.88 81 PHE A O 1
ATOM 660 N N . LEU A 1 82 ? -9.003 0.811 0.940 1.00 98.19 82 LEU A N 1
ATOM 661 C CA . LEU A 1 82 ? -7.605 1.147 0.719 1.00 98.19 82 LEU A CA 1
ATOM 662 C C . LEU A 1 82 ? -7.434 1.473 -0.766 1.00 98.19 82 LEU A C 1
ATOM 664 O O . LEU A 1 82 ? -7.568 0.610 -1.627 1.00 98.19 82 LEU A O 1
ATOM 668 N N . VAL A 1 83 ? -7.156 2.733 -1.075 1.00 98.12 83 VAL A N 1
ATOM 669 C CA . VAL A 1 83 ? -6.876 3.200 -2.434 1.00 98.12 83 VAL A CA 1
ATOM 670 C C . VAL A 1 83 ? -5.371 3.284 -2.610 1.00 98.12 83 VAL A C 1
ATOM 672 O O . VAL A 1 83 ? -4.697 4.012 -1.879 1.00 98.12 83 VAL A O 1
ATOM 675 N N . ILE A 1 84 ? -4.849 2.560 -3.593 1.00 97.62 84 ILE A N 1
ATOM 676 C CA . ILE A 1 84 ? -3.424 2.521 -3.903 1.00 97.62 84 ILE A CA 1
ATOM 677 C C . ILE A 1 84 ? -3.200 3.200 -5.249 1.00 97.62 84 ILE A C 1
ATOM 679 O O . ILE A 1 84 ? -3.787 2.830 -6.267 1.00 97.62 84 ILE A O 1
ATOM 683 N N . HIS A 1 85 ? -2.310 4.188 -5.254 1.00 95.56 85 HIS A N 1
ATOM 684 C CA . HIS A 1 85 ? -1.767 4.780 -6.467 1.00 95.56 85 HIS A CA 1
ATOM 685 C C . HIS A 1 85 ? -0.278 4.466 -6.558 1.00 95.56 85 HIS A C 1
ATOM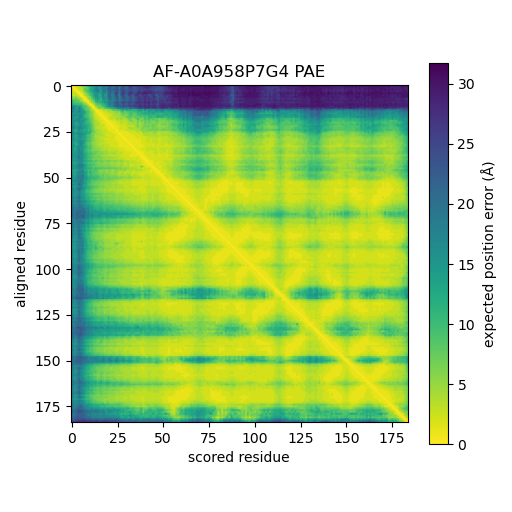 687 O O . HIS A 1 85 ? 0.466 4.694 -5.606 1.00 95.56 85 HIS A O 1
ATOM 693 N N . GLN A 1 86 ? 0.154 3.951 -7.706 1.00 93.88 86 GLN A N 1
ATOM 694 C CA . GLN A 1 86 ? 1.501 3.431 -7.892 1.00 93.88 86 GLN A CA 1
ATOM 695 C C . GLN A 1 86 ? 2.058 3.791 -9.278 1.00 93.88 86 GLN A C 1
ATOM 697 O O . GLN A 1 86 ? 1.412 3.591 -10.315 1.00 93.88 86 GLN A O 1
ATOM 702 N N . THR A 1 87 ? 3.288 4.293 -9.293 1.00 93.12 87 THR A N 1
ATOM 703 C CA . THR A 1 87 ? 4.203 4.310 -10.442 1.00 93.12 87 THR A CA 1
ATOM 704 C C . THR A 1 87 ? 5.301 3.272 -10.210 1.00 93.12 87 THR A C 1
ATOM 706 O O . THR A 1 87 ? 5.331 2.632 -9.161 1.00 93.12 87 THR A O 1
ATOM 709 N N . LEU A 1 88 ? 6.238 3.120 -11.148 1.00 90.50 88 LEU A N 1
ATOM 710 C CA . LEU A 1 88 ? 7.346 2.180 -10.966 1.00 90.50 88 LEU A CA 1
ATOM 711 C C . LEU A 1 88 ? 8.191 2.471 -9.708 1.00 90.50 88 LEU A C 1
ATOM 713 O O . LEU A 1 88 ? 8.727 1.549 -9.107 1.00 90.50 88 LEU A O 1
ATOM 717 N N . PHE A 1 89 ? 8.294 3.742 -9.304 1.00 90.31 89 PHE A N 1
ATOM 718 C CA . PHE A 1 89 ? 9.197 4.185 -8.231 1.00 90.31 89 PHE A CA 1
ATOM 719 C C . PHE A 1 89 ? 8.488 4.743 -6.999 1.00 90.31 89 PHE A C 1
ATOM 721 O O . PHE A 1 89 ? 9.135 5.061 -6.005 1.00 90.31 89 PHE A O 1
ATOM 728 N N . ARG A 1 90 ? 7.170 4.933 -7.064 1.00 93.19 90 ARG A N 1
ATOM 729 C CA . ARG A 1 90 ? 6.409 5.553 -5.985 1.00 93.19 90 ARG A CA 1
ATOM 730 C C . ARG A 1 90 ? 5.112 4.809 -5.778 1.00 93.19 90 ARG A C 1
ATOM 732 O O . ARG A 1 90 ? 4.386 4.548 -6.730 1.00 93.19 90 ARG A O 1
ATOM 739 N N . VAL A 1 91 ? 4.777 4.586 -4.520 1.00 96.38 91 VAL A N 1
ATOM 740 C CA . VAL A 1 91 ? 3.447 4.172 -4.096 1.00 96.38 91 VAL A CA 1
ATOM 741 C C . VAL A 1 91 ? 2.907 5.193 -3.098 1.00 96.38 91 VAL A C 1
ATOM 743 O O . VAL A 1 91 ? 3.656 5.845 -2.371 1.00 96.38 91 VAL A O 1
ATOM 746 N N . SER A 1 92 ? 1.598 5.393 -3.111 1.00 97.38 92 SER A N 1
ATOM 747 C CA . SER A 1 92 ? 0.876 6.181 -2.121 1.00 97.38 92 SER A CA 1
ATOM 748 C C . SER A 1 92 ? -0.442 5.499 -1.814 1.00 97.38 92 SER A C 1
ATOM 750 O O . SER A 1 92 ? -1.119 5.029 -2.732 1.00 97.38 92 SER A O 1
ATOM 752 N N . CYS A 1 93 ? -0.805 5.491 -0.540 1.00 98.25 93 CYS A N 1
ATOM 753 C CA . CYS A 1 93 ? -1.993 4.823 -0.041 1.00 98.25 93 CYS A CA 1
ATOM 754 C C . CYS A 1 93 ? -2.925 5.833 0.624 1.00 98.25 93 CYS A C 1
ATOM 756 O O . CYS A 1 93 ? -2.481 6.721 1.357 1.00 98.25 93 CYS A O 1
ATOM 758 N N . VAL A 1 94 ? -4.222 5.672 0.390 1.00 97.81 94 VAL A N 1
ATOM 759 C CA . VAL A 1 94 ? -5.276 6.383 1.109 1.00 97.81 94 VAL A CA 1
ATOM 760 C C . VAL A 1 94 ? -6.226 5.348 1.684 1.00 97.81 94 VAL A C 1
ATOM 762 O O . VAL A 1 94 ? -6.894 4.643 0.935 1.00 97.81 94 VAL A O 1
ATOM 765 N N . GLN A 1 95 ? -6.290 5.261 3.006 1.00 97.50 95 GLN A N 1
ATOM 766 C CA . GLN A 1 95 ? -7.232 4.400 3.707 1.00 97.50 95 GLN A CA 1
ATOM 767 C C . GLN A 1 95 ? -8.424 5.242 4.175 1.00 97.50 95 GLN A C 1
ATOM 769 O O . GLN A 1 95 ? -8.260 6.381 4.607 1.00 97.50 95 GLN A O 1
ATOM 774 N N . MET A 1 96 ? -9.636 4.718 4.038 1.00 96.38 96 MET A N 1
ATOM 775 C CA . MET A 1 96 ? -10.871 5.407 4.413 1.00 96.38 96 MET A CA 1
ATOM 776 C C . MET A 1 96 ? -11.775 4.462 5.190 1.00 96.38 96 MET A C 1
ATOM 778 O O . MET A 1 96 ? -11.944 3.313 4.794 1.00 96.38 96 MET A O 1
ATOM 782 N N . THR A 1 97 ? -12.372 4.966 6.265 1.00 95.44 97 THR A N 1
ATOM 783 C CA . THR A 1 97 ? -13.523 4.364 6.954 1.00 95.44 97 THR A CA 1
ATOM 784 C C . THR A 1 97 ? -14.719 5.315 6.842 1.00 95.44 97 THR A C 1
ATOM 786 O O . THR A 1 97 ? -14.587 6.440 6.347 1.00 95.44 97 THR A O 1
ATOM 789 N N . LYS A 1 98 ? -15.885 4.918 7.366 1.00 93.44 98 LYS A N 1
ATOM 790 C CA . LYS A 1 98 ? -17.015 5.849 7.542 1.00 93.44 98 LYS A CA 1
ATOM 791 C C . LYS A 1 98 ? -16.658 7.048 8.436 1.00 93.44 98 LYS A C 1
ATOM 793 O O . LYS A 1 98 ? -17.269 8.106 8.314 1.00 93.44 98 LYS A O 1
ATOM 798 N N . GLU A 1 99 ? -15.656 6.911 9.304 1.00 93.06 99 GLU A N 1
ATOM 799 C CA . GLU A 1 99 ? -15.346 7.870 10.367 1.00 93.06 99 GLU A CA 1
ATOM 800 C C . GLU A 1 99 ? -14.049 8.650 10.157 1.00 93.06 99 GLU A C 1
ATOM 802 O O . GLU A 1 99 ? -13.858 9.683 10.795 1.00 93.06 99 GLU A O 1
ATOM 807 N N . SER A 1 100 ? -13.147 8.190 9.293 1.00 94.12 100 SER A N 1
ATOM 808 C CA . SER A 1 100 ? -11.824 8.791 9.140 1.00 94.12 100 SER A CA 1
ATOM 809 C C . SER A 1 100 ? -11.203 8.561 7.769 1.00 94.12 100 SER A C 1
ATOM 811 O O . SER A 1 100 ? -11.617 7.691 6.998 1.00 94.12 100 SER A O 1
ATOM 813 N N . LYS A 1 101 ? -10.176 9.361 7.476 1.00 95.62 101 LYS A N 1
ATOM 814 C CA . LYS A 1 101 ? -9.343 9.227 6.286 1.00 95.62 101 LYS A CA 1
ATOM 815 C C . LYS A 1 101 ? -7.871 9.305 6.667 1.00 95.62 101 LYS A C 1
ATOM 817 O O . LYS A 1 101 ? -7.448 10.255 7.321 1.00 95.62 101 LYS A O 1
ATOM 822 N N . SER A 1 102 ? -7.099 8.339 6.191 1.00 96.75 102 SER A N 1
ATOM 823 C CA . SER A 1 102 ? -5.662 8.226 6.410 1.00 96.75 102 SER A CA 1
ATOM 824 C C . SER A 1 102 ? -4.909 8.344 5.094 1.00 96.75 102 SER A C 1
ATOM 826 O O . SER A 1 102 ? -5.286 7.711 4.109 1.00 96.75 102 SER A O 1
ATOM 828 N N . TRP A 1 103 ? -3.826 9.116 5.063 1.00 97.56 103 TRP A N 1
ATOM 829 C CA . TRP A 1 103 ? -2.934 9.209 3.903 1.00 97.56 103 TRP A CA 1
ATOM 830 C C . TRP A 1 103 ? -1.521 8.776 4.262 1.00 97.56 103 TRP A C 1
ATOM 832 O O . TRP A 1 103 ? -0.983 9.152 5.304 1.00 97.56 103 TRP A O 1
ATOM 842 N N . SER A 1 104 ? -0.892 8.025 3.360 1.00 98.12 104 SER A N 1
ATOM 843 C CA . SER A 1 104 ? 0.501 7.624 3.514 1.00 98.12 104 SER A CA 1
ATOM 844 C C . SER A 1 104 ? 1.425 8.843 3.494 1.00 98.12 104 SER A C 1
ATOM 846 O O . SER A 1 104 ? 1.373 9.650 2.562 1.00 98.12 104 SER A O 1
ATOM 848 N N . ARG A 1 105 ? 2.315 8.940 4.480 1.00 97.69 105 ARG A N 1
ATOM 849 C CA . ARG A 1 105 ? 3.449 9.876 4.504 1.00 97.69 105 ARG A CA 1
ATOM 850 C C . ARG A 1 105 ? 4.659 9.294 3.776 1.00 97.69 105 ARG A C 1
ATOM 852 O O . ARG A 1 105 ? 5.365 10.020 3.087 1.00 97.69 105 ARG A O 1
ATOM 859 N N . SER A 1 106 ? 4.849 7.984 3.896 1.00 97.62 106 SER A N 1
ATOM 860 C CA . SER A 1 106 ? 5.817 7.188 3.144 1.00 97.62 106 SER A CA 1
ATOM 861 C C . SER A 1 106 ? 5.236 5.796 2.926 1.00 97.62 106 SER A C 1
ATOM 863 O O . SER A 1 106 ? 4.498 5.304 3.781 1.00 97.62 106 SER A O 1
ATOM 865 N N . ALA A 1 107 ? 5.524 5.195 1.777 1.00 97.81 107 ALA A N 1
ATOM 866 C CA . ALA A 1 107 ? 5.046 3.872 1.411 1.00 97.81 107 ALA A CA 1
ATOM 867 C C . ALA A 1 107 ? 6.046 3.193 0.468 1.00 97.81 107 ALA A C 1
ATOM 869 O O . ALA A 1 107 ? 6.620 3.851 -0.405 1.00 97.81 107 ALA A O 1
ATOM 870 N N . ALA A 1 108 ? 6.226 1.885 0.626 1.00 96.06 108 ALA A N 1
ATOM 871 C CA . ALA A 1 108 ? 7.104 1.067 -0.198 1.00 96.06 108 ALA A CA 1
ATOM 872 C C . ALA A 1 108 ? 6.501 -0.324 -0.412 1.00 96.06 108 ALA A C 1
ATOM 874 O O . ALA A 1 108 ? 5.820 -0.860 0.462 1.00 96.06 108 ALA A O 1
ATOM 875 N N . VAL A 1 109 ? 6.768 -0.904 -1.583 1.00 94.88 109 VAL A N 1
ATOM 876 C CA . VAL A 1 109 ? 6.530 -2.329 -1.827 1.00 94.88 109 VAL A CA 1
ATOM 877 C C . VAL A 1 109 ? 7.868 -3.038 -1.68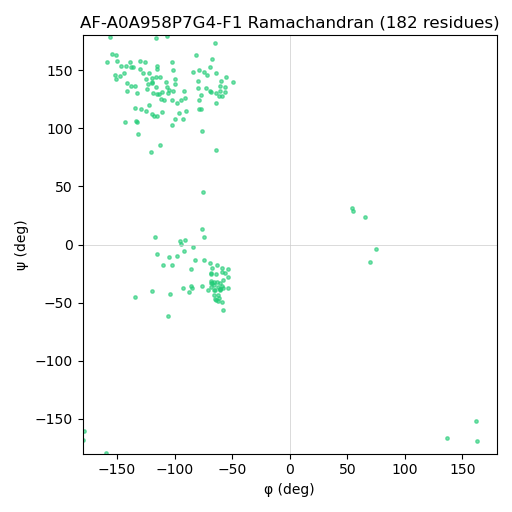9 1.00 94.88 109 VAL A C 1
ATOM 879 O O . VAL A 1 109 ? 8.748 -2.875 -2.533 1.00 94.88 109 VAL A O 1
ATOM 882 N N . ASN A 1 110 ? 8.016 -3.787 -0.606 1.00 92.06 110 ASN A N 1
ATOM 883 C CA . ASN A 1 110 ? 9.188 -4.585 -0.301 1.00 92.06 110 ASN A CA 1
ATOM 884 C C . ASN A 1 110 ? 8.996 -5.981 -0.880 1.00 92.06 110 ASN A C 1
ATOM 886 O O . ASN A 1 110 ? 7.987 -6.642 -0.627 1.00 92.06 110 ASN A O 1
ATOM 890 N N . MET A 1 111 ? 9.964 -6.418 -1.679 1.00 88.69 111 MET A N 1
ATOM 891 C CA . MET A 1 111 ? 9.955 -7.745 -2.270 1.00 88.69 111 MET A CA 1
ATOM 892 C C . MET A 1 111 ? 11.217 -8.486 -1.902 1.00 88.69 111 MET A C 1
ATOM 894 O O . MET A 1 111 ? 12.316 -7.955 -2.046 1.00 88.69 111 MET A O 1
ATOM 898 N N . ASP A 1 112 ? 11.028 -9.725 -1.490 1.00 83.38 112 ASP A N 1
ATOM 899 C CA . ASP A 1 112 ? 12.097 -10.657 -1.204 1.00 83.38 112 ASP A CA 1
ATOM 900 C C . ASP A 1 112 ? 11.755 -11.973 -1.894 1.00 83.38 112 ASP A C 1
ATOM 902 O O . ASP A 1 112 ? 10.824 -12.674 -1.494 1.00 83.38 112 ASP A O 1
ATOM 906 N N . ALA A 1 113 ? 12.450 -12.264 -2.991 1.00 76.50 113 ALA A N 1
ATOM 907 C CA . ALA A 1 113 ? 12.187 -13.466 -3.771 1.00 76.50 113 ALA A CA 1
ATOM 908 C C . ALA A 1 113 ? 12.584 -14.735 -3.002 1.00 76.50 113 ALA A C 1
ATOM 910 O O . ALA A 1 113 ? 11.867 -15.732 -3.077 1.00 76.50 113 ALA A O 1
ATOM 911 N N . ASP A 1 114 ? 13.673 -14.675 -2.232 1.00 81.69 114 ASP A N 1
ATOM 912 C CA . ASP A 1 114 ? 14.206 -15.816 -1.487 1.00 81.69 114 ASP A CA 1
ATOM 913 C C . ASP A 1 114 ? 13.291 -16.165 -0.309 1.00 81.69 114 ASP A C 1
ATOM 915 O O . ASP A 1 114 ? 12.997 -17.335 -0.062 1.00 81.69 114 ASP A O 1
ATOM 919 N N . ASN A 1 115 ? 12.759 -15.140 0.362 1.00 77.56 115 ASN A N 1
ATOM 920 C CA . ASN A 1 115 ? 11.813 -15.303 1.467 1.00 77.56 115 ASN A CA 1
ATOM 921 C C . ASN A 1 115 ? 10.339 -15.317 1.024 1.00 77.56 115 ASN A C 1
ATOM 923 O O . ASN A 1 115 ? 9.449 -15.382 1.871 1.00 77.56 115 ASN A O 1
ATOM 927 N N . GLN A 1 116 ? 10.066 -15.260 -0.286 1.00 80.38 116 GLN A N 1
ATOM 928 C CA . GLN A 1 116 ? 8.717 -15.202 -0.870 1.00 80.38 116 GLN A CA 1
ATOM 929 C C . GLN A 1 116 ? 7.853 -14.061 -0.301 1.00 80.38 116 GLN A C 1
ATOM 931 O O . GLN A 1 116 ? 6.629 -14.168 -0.214 1.00 80.38 116 GLN A O 1
ATOM 936 N N . LEU A 1 117 ? 8.482 -12.946 0.079 1.00 83.56 117 LEU A N 1
ATOM 937 C CA . LEU A 1 117 ? 7.797 -11.801 0.664 1.00 83.56 117 LEU A CA 1
ATOM 938 C C . LEU A 1 117 ? 7.392 -10.807 -0.418 1.00 83.56 117 LEU A C 1
ATOM 940 O O . LEU A 1 117 ? 8.200 -10.382 -1.245 1.00 83.56 117 LEU A O 1
ATO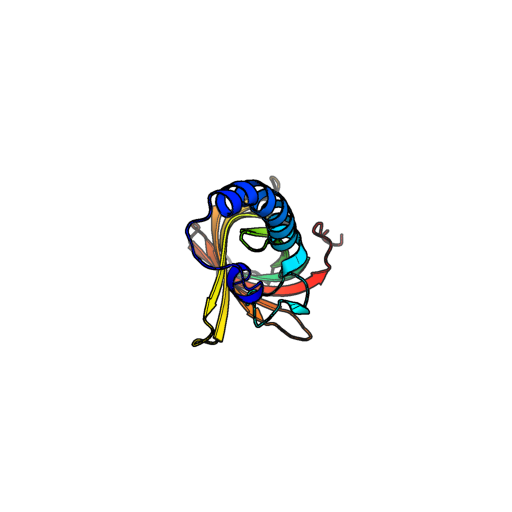M 944 N N . LYS A 1 118 ? 6.133 -10.378 -0.353 1.00 92.81 118 LYS A N 1
ATOM 945 C CA . LYS A 1 118 ? 5.606 -9.220 -1.078 1.00 92.81 118 LYS A CA 1
ATOM 946 C C . LYS A 1 118 ? 4.831 -8.379 -0.081 1.00 92.81 118 LYS A C 1
ATOM 948 O O . LYS A 1 118 ? 3.674 -8.671 0.197 1.00 92.81 118 LYS A O 1
ATOM 953 N N . ILE A 1 119 ? 5.478 -7.377 0.499 1.00 95.69 119 ILE A N 1
ATOM 954 C CA . ILE A 1 119 ? 4.909 -6.582 1.587 1.00 95.69 119 ILE A CA 1
ATOM 955 C C . ILE A 1 119 ? 4.729 -5.138 1.128 1.00 95.69 119 ILE A C 1
ATOM 957 O O . ILE A 1 119 ? 5.646 -4.516 0.602 1.00 95.69 119 ILE A O 1
ATOM 961 N N . LEU A 1 120 ? 3.537 -4.594 1.335 1.00 97.38 120 LEU A N 1
ATOM 962 C CA . LEU A 1 120 ? 3.257 -3.171 1.278 1.00 97.38 120 LEU A CA 1
ATOM 963 C C . LEU A 1 120 ? 3.393 -2.596 2.690 1.00 97.38 120 LEU A C 1
ATOM 965 O O . LEU A 1 120 ? 2.529 -2.811 3.543 1.00 97.38 120 LEU A O 1
ATOM 969 N N . ASP A 1 121 ? 4.460 -1.836 2.911 1.00 97.81 121 ASP A N 1
ATOM 970 C CA . ASP A 1 121 ? 4.691 -1.113 4.156 1.00 97.81 121 ASP A CA 1
ATOM 971 C C . ASP A 1 121 ? 4.412 0.372 3.947 1.00 97.81 121 ASP A C 1
ATOM 973 O O . ASP A 1 121 ? 4.871 0.977 2.974 1.00 97.81 121 ASP A O 1
ATOM 977 N N . PHE A 1 122 ? 3.667 0.989 4.862 1.00 98.25 122 PHE A N 1
ATOM 978 C CA . PHE A 1 122 ? 3.472 2.436 4.837 1.00 98.25 122 PHE A CA 1
ATOM 979 C C . PHE A 1 122 ? 3.220 3.021 6.218 1.00 98.25 122 PHE A C 1
ATOM 981 O O . PHE A 1 122 ? 2.554 2.423 7.057 1.00 98.25 122 PHE A O 1
ATOM 988 N N . VAL A 1 123 ? 3.714 4.240 6.417 1.00 98.50 123 VAL A N 1
ATOM 989 C CA . VAL A 1 123 ? 3.373 5.104 7.553 1.00 98.50 123 VAL A CA 1
ATOM 990 C C . VAL A 1 123 ? 2.328 6.113 7.103 1.00 98.50 123 VAL A C 1
ATOM 992 O O . VAL A 1 123 ? 2.386 6.603 5.970 1.00 98.50 123 VAL A O 1
ATOM 995 N N . TYR A 1 124 ? 1.367 6.437 7.957 1.00 98.12 124 TYR A N 1
ATOM 996 C CA . TYR A 1 124 ? 0.231 7.283 7.614 1.00 98.12 124 TYR A CA 1
ATOM 997 C C . TYR A 1 124 ? -0.109 8.275 8.721 1.00 98.12 124 TYR A C 1
ATOM 999 O O . TYR A 1 124 ? 0.173 8.028 9.889 1.00 98.12 124 TYR A O 1
ATOM 1007 N N . SER A 1 125 ? -0.785 9.354 8.325 1.00 97.88 125 SER A N 1
ATOM 1008 C CA . SER A 1 125 ? -1.496 10.245 9.245 1.00 97.88 125 SER A CA 1
ATOM 1009 C C . SER A 1 125 ? -2.992 10.089 9.024 1.00 97.88 125 SER A C 1
ATOM 1011 O O . SER A 1 125 ? -3.450 10.131 7.877 1.00 97.88 125 SER A O 1
ATOM 1013 N N . ASN A 1 126 ? -3.745 9.905 10.104 1.00 96.75 126 ASN A N 1
ATOM 1014 C CA . ASN A 1 126 ? -5.193 9.739 10.093 1.00 96.75 126 ASN A CA 1
ATOM 1015 C C . ASN A 1 126 ? -5.887 11.009 10.594 1.00 96.75 126 ASN A C 1
ATOM 1017 O O . ASN A 1 126 ? -5.595 11.482 11.692 1.00 96.75 126 ASN A O 1
ATOM 1021 N N . LYS A 1 127 ? -6.875 11.482 9.828 1.00 94.50 127 LYS A N 1
ATOM 1022 C CA . LYS A 1 127 ? -7.806 12.538 10.235 1.00 94.50 127 LYS A CA 1
ATOM 1023 C C . LYS A 1 127 ? -9.237 12.014 10.342 1.00 94.50 127 LYS A C 1
ATOM 1025 O O . LYS A 1 127 ? -9.844 11.669 9.320 1.00 94.50 127 LYS A O 1
ATOM 1030 N N . PRO A 1 128 ? -9.789 11.927 11.560 1.00 92.81 128 PRO A N 1
ATOM 1031 C CA . PRO A 1 128 ? -11.194 11.615 11.794 1.00 92.81 128 PRO A CA 1
ATOM 1032 C C . PRO A 1 128 ? -12.126 12.731 11.304 1.00 92.81 128 PRO A C 1
ATOM 1034 O O . PRO A 1 128 ? -11.727 13.884 11.145 1.00 92.81 128 PRO A O 1
ATOM 1037 N N . ARG A 1 129 ? -13.399 12.399 11.077 1.00 90.19 129 ARG A N 1
ATOM 1038 C CA . ARG A 1 129 ? -14.453 13.395 10.861 1.00 90.19 129 ARG A CA 1
ATOM 1039 C C . ARG A 1 129 ? -14.635 14.229 12.126 1.00 90.19 129 ARG A C 1
ATOM 1041 O O . ARG A 1 129 ? -14.546 13.713 13.238 1.00 90.19 129 ARG A O 1
ATOM 1048 N N . VAL A 1 130 ? -15.003 15.498 11.950 1.00 87.06 130 VAL A N 1
ATOM 1049 C CA . VAL A 1 130 ? -15.277 16.421 13.067 1.00 87.06 130 VAL A CA 1
ATOM 1050 C C . VAL A 1 130 ? -16.312 15.834 14.037 1.00 87.06 130 VAL A C 1
ATOM 1052 O O . VAL A 1 130 ? -16.144 15.935 15.247 1.00 87.06 130 VAL A O 1
ATOM 1055 N N . SER A 1 131 ? -17.324 15.128 13.519 1.00 85.75 131 SER A N 1
ATOM 1056 C CA . SER A 1 131 ? -18.395 14.501 14.307 1.00 85.75 131 SER A CA 1
ATOM 1057 C C . SER A 1 131 ? -17.935 13.412 15.281 1.00 85.75 131 SER A C 1
ATOM 1059 O O . SER A 1 131 ? -18.692 13.046 16.173 1.00 85.75 131 SER A O 1
ATOM 1061 N N . VAL A 1 132 ? -16.731 12.857 15.111 1.00 87.75 132 VAL A N 1
ATOM 1062 C CA . VAL A 1 132 ? -16.181 11.805 15.985 1.00 87.75 132 VAL A CA 1
ATOM 1063 C C . VAL A 1 132 ? -14.914 12.252 16.714 1.00 87.75 132 VAL A C 1
ATOM 1065 O O . VAL A 1 132 ? -14.283 11.443 17.396 1.00 87.75 132 VAL A O 1
ATOM 1068 N N . HIS A 1 133 ? -14.541 13.528 16.588 1.00 83.62 133 HIS A N 1
ATOM 1069 C CA . HIS A 1 133 ? -13.251 14.034 17.047 1.00 83.62 133 HIS A CA 1
ATOM 1070 C C . HIS A 1 133 ? -13.065 13.918 18.570 1.00 83.62 133 HIS A C 1
ATOM 1072 O O . HIS A 1 133 ? -11.962 13.650 19.036 1.00 83.62 133 HIS A O 1
ATOM 1078 N N . GLU A 1 134 ? -14.143 14.033 19.357 1.00 82.50 134 GLU A N 1
ATOM 1079 C CA . GLU A 1 134 ? -14.093 13.883 20.823 1.00 82.50 134 GLU A CA 1
ATOM 1080 C C . GLU A 1 134 ? -13.610 12.498 21.277 1.00 82.50 134 GLU A C 1
ATOM 1082 O O . GLU A 1 134 ? -12.935 12.377 22.297 1.00 82.50 134 GLU A O 1
ATOM 1087 N N . ARG A 1 135 ? -13.933 11.444 20.515 1.00 84.44 135 ARG A N 1
ATOM 1088 C CA . ARG A 1 135 ? -13.537 10.058 20.822 1.00 84.44 135 ARG A CA 1
ATOM 1089 C C . ARG A 1 135 ? -12.409 9.528 19.943 1.00 84.44 135 ARG A C 1
ATOM 1091 O O . ARG A 1 135 ? -11.886 8.447 20.203 1.00 84.44 135 ARG A O 1
ATOM 1098 N N . SER A 1 136 ? -12.057 10.249 18.883 1.00 84.62 136 SER A N 1
ATOM 1099 C CA . SER A 1 136 ? -10.954 9.904 18.000 1.00 84.62 136 SER A CA 1
ATOM 1100 C C . SER A 1 136 ? -10.245 11.171 17.559 1.00 84.62 136 SER A C 1
ATOM 1102 O O . SER A 1 136 ? -10.727 11.880 16.684 1.00 84.62 136 SER A O 1
ATOM 1104 N N . THR A 1 137 ? -9.067 11.406 18.123 1.00 89.06 137 THR A N 1
ATOM 1105 C CA . THR A 1 137 ? -8.174 12.482 17.698 1.00 89.06 137 THR A CA 1
ATOM 1106 C C . THR A 1 137 ? -7.366 12.081 16.466 1.00 89.06 137 THR A C 1
ATOM 1108 O O . THR A 1 137 ? -7.229 10.886 16.144 1.00 89.06 137 THR A O 1
ATOM 1111 N N . ASP A 1 138 ? -6.801 13.090 15.804 1.00 93.50 138 ASP A N 1
ATOM 1112 C CA . ASP A 1 138 ? -5.710 12.921 14.845 1.00 93.50 138 ASP A CA 1
ATOM 1113 C C . ASP A 1 138 ? -4.599 12.055 15.460 1.00 93.50 138 ASP A C 1
ATOM 1115 O O . ASP A 1 138 ? -4.315 12.142 16.660 1.00 93.50 138 ASP A O 1
ATOM 1119 N N . HIS A 1 139 ? -4.031 11.171 14.644 1.00 95.00 139 HIS A N 1
ATOM 1120 C CA . HIS A 1 139 ? -2.979 10.249 15.059 1.00 95.00 139 HIS A CA 1
ATOM 1121 C C . HIS A 1 139 ? -2.176 9.740 13.867 1.00 95.00 139 HIS A C 1
ATOM 1123 O O . HIS A 1 139 ? -2.683 9.697 12.740 1.00 95.00 139 HIS A O 1
ATOM 1129 N N . ASP A 1 140 ? -0.954 9.296 14.138 1.00 97.75 140 ASP A N 1
ATOM 1130 C CA . ASP A 1 140 ? -0.110 8.618 13.167 1.00 97.75 140 ASP A CA 1
ATOM 1131 C C . ASP A 1 140 ? -0.091 7.102 13.400 1.00 97.75 140 ASP A C 1
ATOM 1133 O O . ASP A 1 140 ? -0.359 6.577 14.488 1.00 97.75 140 ASP A O 1
ATOM 1137 N N . GLY A 1 141 ? 0.225 6.366 12.342 1.00 97.75 141 GLY A N 1
ATOM 1138 C CA . GLY A 1 141 ? 0.361 4.922 12.412 1.00 97.75 141 GLY A CA 1
ATOM 1139 C C . GLY A 1 141 ? 1.177 4.347 11.274 1.00 97.75 141 GLY A C 1
ATOM 1140 O O . GLY A 1 141 ? 1.680 5.060 10.403 1.00 97.75 141 GLY A O 1
ATOM 1141 N N . ALA A 1 142 ? 1.317 3.031 11.297 1.00 98.38 142 ALA A N 1
ATOM 1142 C CA . ALA A 1 142 ? 1.982 2.282 10.254 1.00 98.38 142 ALA A CA 1
ATOM 1143 C C . ALA A 1 142 ? 1.271 0.957 9.996 1.00 98.38 142 ALA A C 1
ATOM 1145 O O . ALA A 1 142 ? 0.617 0.398 10.880 1.00 98.38 142 ALA A O 1
ATOM 1146 N N . CYS A 1 143 ? 1.428 0.469 8.774 1.00 97.88 143 CYS A N 1
ATOM 1147 C CA . CYS A 1 143 ? 0.903 -0.799 8.307 1.00 97.88 143 CYS A CA 1
ATOM 1148 C C . CYS A 1 143 ? 2.024 -1.627 7.687 1.00 97.88 143 CYS A C 1
ATOM 1150 O O . CYS A 1 143 ? 2.923 -1.077 7.049 1.00 97.88 143 CYS A O 1
ATOM 1152 N N . SER A 1 144 ? 1.905 -2.943 7.834 1.00 98.00 144 SER A N 1
ATOM 1153 C CA . SER A 1 144 ? 2.717 -3.933 7.132 1.00 98.00 144 SER A CA 1
ATOM 1154 C C . SER A 1 144 ? 1.785 -5.004 6.587 1.00 98.00 144 SER A C 1
ATOM 1156 O O . SER A 1 144 ? 1.186 -5.760 7.364 1.00 98.00 144 SER A O 1
ATOM 1158 N N . LEU A 1 145 ? 1.573 -4.981 5.269 1.00 97.88 145 LEU A N 1
ATOM 1159 C CA . LEU A 1 145 ? 0.522 -5.742 4.598 1.00 97.88 145 LEU A CA 1
ATOM 1160 C C . LEU A 1 145 ? 1.104 -6.679 3.539 1.00 97.88 145 LEU A C 1
ATOM 1162 O O . LEU A 1 145 ? 1.709 -6.240 2.569 1.00 97.88 145 LEU A O 1
ATOM 1166 N N . GLU A 1 146 ? 0.873 -7.972 3.696 1.00 96.38 146 GLU A N 1
ATOM 1167 C CA . GLU A 1 146 ? 1.191 -9.003 2.719 1.00 96.38 146 GLU A CA 1
ATOM 1168 C C . GLU A 1 146 ? 0.294 -8.886 1.480 1.00 96.38 146 GLU A C 1
ATOM 1170 O O . GLU A 1 146 ? -0.932 -8.779 1.578 1.00 96.38 146 GLU A O 1
ATOM 1175 N N . ILE A 1 147 ? 0.922 -8.926 0.308 1.00 95.38 147 ILE A N 1
ATOM 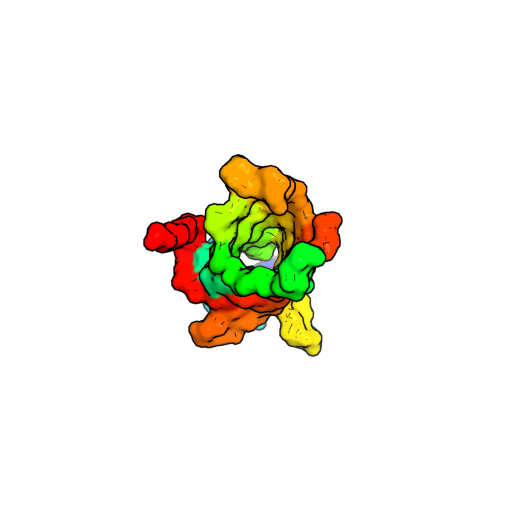1176 C CA . ILE A 1 147 ? 0.295 -8.899 -1.008 1.00 95.38 147 ILE A CA 1
ATOM 1177 C C . ILE A 1 147 ? 0.164 -10.339 -1.499 1.00 95.38 147 ILE A C 1
ATOM 1179 O O . ILE A 1 147 ? 1.150 -11.005 -1.819 1.00 95.38 147 ILE A O 1
ATOM 1183 N N . LEU A 1 148 ? -1.076 -10.795 -1.619 1.00 92.19 148 LEU A N 1
ATOM 1184 C CA . LEU A 1 148 ? -1.417 -12.102 -2.157 1.00 92.19 148 LEU A CA 1
ATOM 1185 C C . LEU A 1 148 ? -1.913 -11.937 -3.596 1.00 92.19 148 LEU A C 1
ATOM 1187 O O . LEU A 1 148 ? -3.049 -11.517 -3.845 1.00 92.19 148 LEU A O 1
ATOM 1191 N N . ASP A 1 149 ? -1.042 -12.267 -4.546 1.00 81.38 149 ASP A N 1
ATOM 1192 C CA . ASP A 1 149 ? -1.371 -12.283 -5.970 1.00 81.38 149 ASP A CA 1
ATOM 1193 C C . ASP A 1 149 ? -2.126 -13.573 -6.342 1.00 81.38 149 ASP A C 1
ATOM 1195 O O . ASP A 1 149 ? -1.805 -14.660 -5.869 1.00 81.38 149 ASP A O 1
ATOM 1199 N N . GLY A 1 150 ? -3.135 -13.472 -7.212 1.00 79.81 150 GLY A N 1
ATOM 1200 C CA . GLY A 1 150 ? -3.937 -14.616 -7.655 1.00 79.81 150 GLY A CA 1
ATOM 1201 C C . GLY A 1 150 ? -5.259 -14.199 -8.301 1.00 79.81 150 GLY A C 1
ATOM 1202 O O . GLY A 1 150 ? -5.477 -13.017 -8.569 1.00 79.81 150 GLY A O 1
ATOM 1203 N N . ALA A 1 151 ? -6.156 -15.166 -8.535 1.00 78.25 151 ALA A N 1
ATOM 1204 C CA . ALA A 1 151 ? -7.503 -14.899 -9.058 1.00 78.25 151 ALA A CA 1
ATOM 1205 C C . ALA A 1 151 ? -8.305 -13.961 -8.135 1.00 78.25 151 ALA A C 1
ATOM 1207 O O . ALA A 1 151 ? -9.017 -13.083 -8.612 1.00 78.25 151 ALA A O 1
ATOM 1208 N N . ASN A 1 152 ? -8.101 -14.098 -6.821 1.00 86.69 152 ASN A N 1
ATOM 1209 C CA . ASN A 1 152 ? -8.653 -13.228 -5.788 1.00 86.69 152 ASN A CA 1
ATOM 1210 C C . ASN A 1 152 ? -7.509 -12.463 -5.128 1.00 86.69 152 ASN A C 1
ATOM 1212 O O . ASN A 1 152 ? -6.948 -12.913 -4.131 1.00 86.69 152 ASN A O 1
ATOM 1216 N N . ARG A 1 153 ? -7.131 -11.330 -5.722 1.00 93.94 153 ARG A N 1
ATOM 1217 C CA . ARG A 1 153 ? -6.058 -10.483 -5.195 1.00 93.94 153 ARG A CA 1
ATOM 1218 C C . ARG A 1 153 ? -6.431 -9.975 -3.805 1.00 93.94 153 ARG A C 1
ATOM 1220 O O . ARG A 1 153 ? -7.493 -9.365 -3.648 1.00 93.94 153 ARG A O 1
ATOM 1227 N N . LYS A 1 154 ? -5.543 -10.175 -2.830 1.00 96.62 154 LYS A N 1
ATOM 1228 C CA . LYS A 1 154 ? -5.740 -9.730 -1.446 1.00 96.62 154 LYS A CA 1
ATOM 1229 C C . LYS A 1 154 ? -4.542 -8.962 -0.908 1.00 96.62 154 LYS A C 1
ATOM 1231 O O . LYS A 1 154 ? -3.408 -9.210 -1.305 1.00 96.62 154 LYS A O 1
ATOM 1236 N N . ILE A 1 155 ? -4.818 -8.050 0.015 1.00 97.50 155 ILE A N 1
ATOM 1237 C CA . ILE A 1 155 ? -3.822 -7.355 0.825 1.00 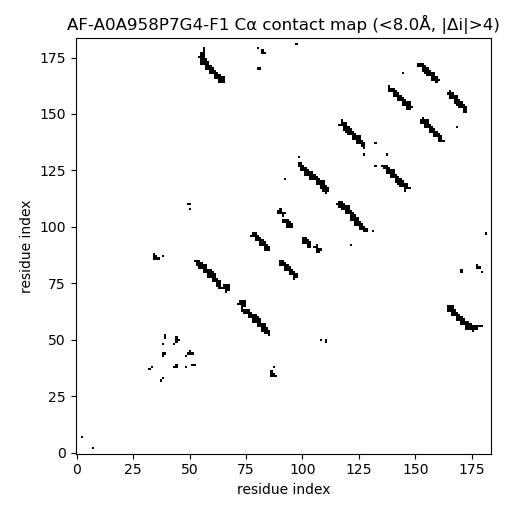97.50 155 ILE A CA 1
ATOM 1238 C C . ILE A 1 155 ? -4.258 -7.500 2.276 1.00 97.50 155 ILE A C 1
ATOM 1240 O O . ILE A 1 155 ? -5.326 -7.015 2.642 1.00 97.50 155 ILE A O 1
ATOM 1244 N N . LYS A 1 156 ? -3.454 -8.168 3.100 1.00 97.62 156 LYS A N 1
ATOM 1245 C CA . LYS A 1 156 ? -3.794 -8.416 4.506 1.00 97.62 156 LYS A CA 1
ATOM 1246 C C . LYS A 1 156 ? -2.592 -8.206 5.405 1.00 97.62 156 LYS A C 1
ATOM 1248 O O . LYS A 1 156 ? -1.464 -8.402 4.979 1.00 97.62 156 LYS A O 1
ATOM 1253 N N . GLY A 1 157 ? -2.804 -7.851 6.657 1.00 97.88 157 GLY A N 1
ATOM 1254 C CA . GLY A 1 157 ? -1.697 -7.735 7.594 1.00 97.88 157 GLY A CA 1
ATOM 1255 C C . GLY A 1 157 ? -2.064 -6.927 8.810 1.00 97.88 157 GLY A C 1
ATOM 1256 O O . GLY A 1 157 ? -3.220 -6.893 9.217 1.00 97.88 157 GLY A O 1
ATOM 1257 N N . LYS A 1 158 ? -1.067 -6.280 9.400 1.00 98.25 158 LYS A N 1
ATOM 1258 C CA . LYS A 1 158 ? -1.203 -5.614 10.693 1.00 98.25 158 LYS A CA 1
ATOM 1259 C C . LYS A 1 158 ? -1.027 -4.111 10.575 1.00 98.25 158 LYS A C 1
ATOM 1261 O O . LYS A 1 158 ? -0.291 -3.624 9.716 1.00 98.25 158 LYS A O 1
ATOM 1266 N N . TYR A 1 159 ? -1.643 -3.400 11.509 1.00 98.19 159 TYR A N 1
ATOM 1267 C CA . TYR A 1 159 ? -1.419 -1.979 11.727 1.00 98.19 159 TYR A CA 1
ATOM 1268 C C . TYR A 1 159 ? -1.146 -1.682 13.198 1.00 98.19 159 TYR A C 1
ATOM 1270 O O . TYR A 1 159 ? -1.531 -2.442 14.091 1.00 98.19 159 TYR A O 1
ATOM 1278 N N . TRP A 1 160 ? -0.492 -0.554 13.447 1.00 98.06 160 TRP A N 1
ATOM 1279 C CA . TRP A 1 160 ? -0.303 0.005 14.779 1.00 98.06 160 TRP A CA 1
ATOM 1280 C C . TRP A 1 160 ? -0.293 1.531 14.724 1.00 98.06 160 TRP A C 1
ATOM 1282 O O . TRP A 1 160 ? 0.033 2.124 13.698 1.00 98.06 160 TRP A O 1
ATOM 1292 N N . THR A 1 161 ? -0.663 2.166 15.833 1.00 97.00 161 THR A N 1
ATOM 1293 C CA . THR A 1 161 ? -0.788 3.625 15.951 1.00 97.00 161 THR A CA 1
ATOM 1294 C C . THR A 1 161 ? 0.045 4.158 17.110 1.00 97.00 161 THR A C 1
ATOM 1296 O O . THR A 1 161 ? 0.238 3.456 18.104 1.00 97.00 161 THR A O 1
ATOM 1299 N N . ASP A 1 162 ? 0.409 5.437 17.063 1.00 95.31 162 ASP A N 1
ATOM 1300 C CA . ASP A 1 162 ? 0.996 6.176 18.194 1.00 95.31 162 ASP A CA 1
ATOM 1301 C C . ASP A 1 162 ? 0.085 6.218 19.445 1.00 95.31 162 ASP A C 1
ATOM 1303 O O . ASP A 1 162 ? 0.561 6.362 20.568 1.00 95.31 162 ASP A O 1
ATOM 1307 N N . ARG A 1 163 ? -1.223 5.977 19.281 1.00 91.19 163 ARG A N 1
ATOM 1308 C CA . ARG A 1 163 ? -2.193 5.812 20.379 1.00 91.19 163 ARG A CA 1
ATOM 1309 C C . ARG A 1 163 ? -2.132 4.456 21.094 1.00 91.19 163 ARG A C 1
ATOM 1311 O O . ARG A 1 163 ? -3.088 4.089 21.775 1.00 91.19 163 ARG A O 1
ATOM 1318 N N . ASN A 1 164 ? -1.079 3.664 20.888 1.00 90.81 164 ASN A N 1
ATOM 1319 C CA . ASN A 1 164 ? -0.953 2.297 21.410 1.00 90.81 164 ASN A CA 1
ATOM 1320 C C . ASN A 1 164 ? -2.117 1.363 21.020 1.00 90.81 164 ASN A C 1
ATOM 1322 O O . ASN A 1 164 ? -2.433 0.411 21.737 1.00 90.81 164 ASN A O 1
ATOM 1326 N N . THR A 1 165 ? -2.759 1.611 19.874 1.00 93.25 165 THR A N 1
ATOM 1327 C CA . THR A 1 165 ? -3.742 0.690 19.293 1.00 93.25 165 THR A CA 1
ATOM 1328 C C . THR A 1 165 ? -3.113 -0.093 18.153 1.00 93.25 165 THR A C 1
ATOM 1330 O O . THR A 1 165 ? -2.184 0.376 17.498 1.00 93.25 165 THR A O 1
ATOM 1333 N N . LYS A 1 166 ? -3.591 -1.315 17.945 1.00 97.44 166 LYS A N 1
ATOM 1334 C CA . LYS A 1 166 ? -3.126 -2.216 16.894 1.00 97.44 166 LYS A CA 1
ATOM 1335 C C . LYS A 1 166 ? -4.256 -3.134 16.468 1.00 97.44 166 LYS A C 1
ATOM 1337 O O . LYS A 1 166 ? -5.248 -3.282 17.188 1.00 97.44 166 LYS A O 1
ATOM 1342 N N . GLY A 1 167 ? -4.088 -3.746 15.313 1.00 97.69 167 GLY A N 1
ATOM 1343 C CA . GLY A 1 167 ? -5.079 -4.648 14.768 1.00 97.69 167 GLY A CA 1
ATOM 1344 C C . GLY A 1 167 ? -4.654 -5.223 13.438 1.00 97.69 167 GLY A C 1
ATOM 1345 O O . GLY A 1 167 ? -3.502 -5.084 13.018 1.00 97.69 167 GLY A O 1
ATOM 1346 N N . GLU A 1 168 ? -5.616 -5.853 12.788 1.00 98.31 168 GLU A N 1
ATOM 1347 C CA . GLU A 1 168 ? -5.446 -6.492 11.496 1.00 98.31 168 GLU A CA 1
ATOM 1348 C C . GLU A 1 168 ? -6.294 -5.797 10.436 1.00 98.31 168 GLU A C 1
ATOM 1350 O O . GLU A 1 168 ? -7.336 -5.206 10.726 1.00 98.31 168 GLU A O 1
ATOM 1355 N N . MET A 1 169 ? -5.812 -5.852 9.202 1.00 98.31 169 MET A N 1
ATOM 1356 C CA . MET A 1 169 ? -6.509 -5.397 8.012 1.00 98.31 169 MET A CA 1
ATOM 1357 C C . MET A 1 169 ? -6.614 -6.561 7.030 1.00 98.31 169 MET A C 1
ATOM 1359 O O . MET A 1 169 ? -5.635 -7.280 6.832 1.00 98.31 169 MET A O 1
ATOM 1363 N N . ASP A 1 170 ? -7.765 -6.713 6.385 1.00 98.19 170 ASP A N 1
ATOM 1364 C CA . ASP A 1 170 ? -7.973 -7.660 5.285 1.00 98.19 170 ASP A CA 1
ATOM 1365 C C . ASP A 1 170 ? -8.730 -6.941 4.172 1.00 98.19 170 ASP A C 1
ATOM 1367 O O . ASP A 1 170 ? -9.847 -6.469 4.385 1.00 98.19 170 ASP A O 1
ATOM 1371 N N . PHE A 1 171 ? -8.100 -6.825 3.006 1.00 98.19 171 PHE A N 1
ATOM 1372 C CA . PHE A 1 171 ? -8.651 -6.189 1.824 1.00 98.19 171 PHE A CA 1
ATOM 1373 C C . PHE A 1 171 ? -8.629 -7.129 0.624 1.00 98.19 171 PHE A C 1
ATOM 1375 O O . PHE A 1 171 ? -7.657 -7.840 0.368 1.00 98.19 171 PHE A O 1
ATOM 1382 N N . THR A 1 172 ? -9.675 -7.043 -0.191 1.00 97.56 172 THR A N 1
ATOM 1383 C CA . THR A 1 172 ? -9.762 -7.684 -1.505 1.00 97.56 172 THR A CA 1
ATOM 1384 C C . THR A 1 172 ? -9.865 -6.614 -2.588 1.00 97.56 172 THR A C 1
ATOM 1386 O O . THR A 1 172 ? -10.462 -5.554 -2.375 1.00 97.56 172 THR A O 1
ATOM 1389 N N . PHE A 1 173 ? -9.257 -6.864 -3.749 1.00 96.56 173 PHE A N 1
ATOM 1390 C CA . PHE A 1 173 ? -9.338 -5.938 -4.878 1.00 96.56 173 PHE A CA 1
ATOM 1391 C C . PHE A 1 173 ? -10.802 -5.720 -5.283 1.00 96.56 173 PHE A C 1
ATOM 1393 O O . PHE A 1 173 ? -11.535 -6.684 -5.496 1.00 96.56 173 PHE A O 1
ATOM 1400 N N . HIS A 1 174 ? -11.218 -4.458 -5.380 1.00 94.44 174 HIS A N 1
ATOM 1401 C CA . HIS A 1 174 ? -12.594 -4.080 -5.688 1.00 94.44 174 HIS A CA 1
ATOM 1402 C C . HIS A 1 174 ? -12.711 -3.568 -7.123 1.00 94.44 174 HIS A C 1
ATOM 1404 O O . HIS A 1 174 ? -13.385 -4.180 -7.948 1.00 94.44 174 HIS A O 1
ATOM 1410 N N . ASP A 1 175 ? -12.015 -2.476 -7.442 1.00 93.19 175 ASP A N 1
ATOM 1411 C CA . ASP A 1 175 ? -12.080 -1.853 -8.760 1.00 93.19 175 ASP A CA 1
ATOM 1412 C C . ASP A 1 175 ? -10.821 -1.020 -9.081 1.00 93.19 175 ASP A C 1
ATOM 1414 O O . ASP A 1 175 ? -9.887 -0.898 -8.286 1.00 93.19 175 ASP A O 1
ATOM 1418 N N . LYS A 1 176 ? -10.786 -0.433 -10.283 1.00 90.00 176 LYS A N 1
ATOM 1419 C CA . LYS A 1 176 ? -9.736 0.515 -10.701 1.00 90.00 176 LYS A CA 1
ATOM 1420 C C . LYS A 1 176 ? -10.076 1.985 -10.420 1.00 90.00 176 LYS A C 1
ATOM 1422 O O . LYS A 1 176 ? -9.240 2.848 -10.688 1.00 90.00 176 LYS A O 1
ATOM 1427 N N . ASN A 1 177 ? -11.285 2.287 -9.956 1.00 88.25 177 ASN A N 1
ATOM 1428 C CA . ASN A 1 177 ? -11.752 3.640 -9.697 1.00 88.25 177 ASN A CA 1
ATOM 1429 C C . ASN A 1 177 ? -11.179 4.142 -8.358 1.00 88.25 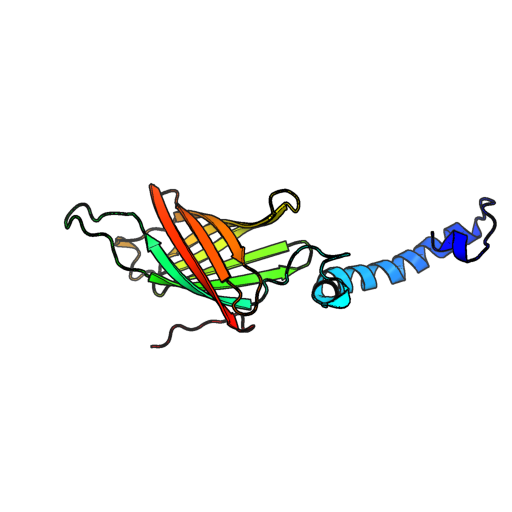177 ASN A C 1
ATOM 1431 O O . ASN A 1 177 ? -11.533 3.621 -7.310 1.00 88.25 177 ASN A O 1
ATOM 1435 N N . PRO A 1 178 ? -10.343 5.193 -8.331 1.00 81.94 178 PRO A N 1
ATOM 1436 C CA . PRO A 1 178 ? -9.694 5.656 -7.101 1.00 81.94 178 PRO A CA 1
ATOM 1437 C C . PRO A 1 178 ? -10.628 6.415 -6.138 1.00 81.94 178 PRO A C 1
ATOM 1439 O O . PRO A 1 178 ? -10.152 7.009 -5.168 1.00 81.94 178 PRO A O 1
ATOM 1442 N N . ARG A 1 179 ? -11.934 6.476 -6.422 1.00 82.12 179 ARG A N 1
ATOM 1443 C CA . ARG A 1 179 ? -12.937 7.195 -5.628 1.00 82.12 179 ARG A CA 1
ATOM 1444 C C . ARG A 1 179 ? -14.010 6.221 -5.133 1.00 82.12 179 ARG A C 1
ATOM 1446 O O . ARG A 1 179 ? -15.068 6.148 -5.751 1.00 82.12 179 ARG A O 1
ATOM 1453 N N . PRO A 1 180 ? -13.733 5.459 -4.063 1.00 81.06 180 PRO A N 1
ATOM 1454 C CA . PRO A 1 180 ? -14.761 4.664 -3.418 1.00 81.06 180 PRO A CA 1
ATOM 1455 C C . PRO A 1 180 ? -15.737 5.559 -2.661 1.00 81.06 180 PRO A C 1
ATOM 1457 O O . PRO A 1 180 ? -15.345 6.559 -2.052 1.00 81.06 180 PRO A O 1
ATOM 1460 N N . GLU A 1 181 ? -16.989 5.134 -2.646 1.00 78.75 181 GLU A N 1
ATOM 1461 C CA . GLU A 1 181 ? -18.042 5.693 -1.813 1.00 78.75 181 GLU A CA 1
ATOM 1462 C C . GLU A 1 181 ? -18.553 4.581 -0.895 1.00 78.75 181 GLU A C 1
ATOM 1464 O O . GLU A 1 181 ? -18.581 3.405 -1.267 1.00 78.75 181 GLU A O 1
ATOM 1469 N N . PHE A 1 182 ? -18.886 4.939 0.343 1.00 73.25 182 PHE A N 1
ATOM 1470 C CA . PHE A 1 182 ? -19.618 4.020 1.205 1.00 73.25 182 PHE A CA 1
ATOM 1471 C C . PHE A 1 182 ? -21.074 4.048 0.753 1.00 73.25 182 PHE A C 1
ATOM 1473 O O . PHE A 1 182 ? -21.636 5.134 0.635 1.00 73.25 182 PHE A O 1
ATOM 1480 N N . GLU A 1 183 ? -21.656 2.877 0.503 1.00 70.25 183 GLU A N 1
ATOM 1481 C CA . GLU A 1 183 ? -23.104 2.748 0.319 1.00 70.25 183 GLU A CA 1
ATOM 1482 C C . GLU A 1 183 ? -23.814 3.309 1.566 1.00 70.25 183 GLU A C 1
ATOM 1484 O O . GLU A 1 183 ? -23.345 3.092 2.697 1.00 70.25 183 GLU A O 1
ATOM 1489 N N . GLU A 1 184 ? -24.870 4.096 1.331 1.00 49.12 184 GLU A N 1
ATOM 1490 C CA . GLU A 1 184 ? -25.677 4.762 2.367 1.00 49.12 184 GLU A CA 1
ATOM 1491 C C . GLU A 1 184 ? -26.402 3.764 3.277 1.00 49.12 184 GLU A C 1
ATOM 1493 O O . GLU A 1 184 ? -26.980 2.781 2.760 1.00 49.12 184 GLU A O 1
#

Nearest PDB structures (foldseek):
  4ekv-assembly1_A  TM=6.128E-01  e=1.095E-01  Streptomyces avidinii
  8an2-assembly1_AAA  TM=2.212E-01  e=8.045E+00  Sulfolobus acidocaldarius DSM 639

Sequence (184 aa):
FILACKGVPLETNWDALKEIPAALGWLTPVAFWFSTRGWRWKIFQNWLVLIPDLNGTWKGTLQTTWKNPKTGEVPGPIDAFLVIHQTLFRVSCVQMTKESKSWSRSAAVNMDADNQLKILDFVYSNKPRVSVHERSTDHDGACSLEILDGANRKIKGKYWTDRNTKGEMDFTFHDKNPRPEFEE

Secondary structure (DSSP, 8-state):
-HHHHTT---S--HHHHHTHHHHHHHHHHHHHHHHHTGGGSGGGBTTTB-S----EEEEEEEEE-PPPTTT-PPPPPEEEEEEEEE-SS-EEEEEEESSEEEEEEEEEEEEETTTTEEEEEEEEEEEE-GGGTTTS--EEEEEEEEEE-SSS-EEEEEEEETTS-EEEEEEEEEES-S------

pLDDT: mean 89.11, std 11.67, range [46.59, 98.5]

Radius of gyration: 22.59 Å; Cα contacts (8 Å, |Δi|>4): 341; chains: 1; bounding box: 64×32×66 Å

Foldseek 3Di:
DVCVVVVDDPPVDVVVVVCVVVVCVVVVVVVVCCQAPVCQDPVCDPPNQPAHDPAAKWKWWWFWPDADPVPRDGDDTFTKMWGWDDTSVAIKIWIDTPWKIKTFPGWDFDDDVVVRFTKIKTKIWMDTDPVCCVVDPIWIKIWIWTWDDDPWTKTKGKMATPVRIITIIIITGDGNDSDDDDDD

Mean predicted aligned error: 7.31 Å

Solvent-accessible surface area (backbone atoms only — not comparable to full-atom values): 10281 Å² total; per-residue (Å²): 110,77,60,64,79,68,70,59,73,91,60,94,49,74,68,62,63,66,45,46,64,60,51,50,62,55,49,50,58,52,51,51,46,31,45,65,56,50,60,70,39,74,89,36,44,80,80,79,33,79,75,77,82,68,56,15,22,23,43,33,36,39,37,54,73,54,57,40,89,87,78,67,48,58,64,72,70,40,61,31,38,42,29,33,48,60,45,79,88,46,49,44,44,39,37,36,43,95,56,32,43,29,40,45,80,47,44,46,77,50,73,34,80,91,77,70,42,42,32,44,36,33,34,30,45,36,45,46,38,79,94,48,35,94,86,36,65,71,47,44,34,39,37,48,25,42,56,44,86,62,98,75,36,32,41,31,38,40,38,40,34,80,82,80,42,42,33,37,37,45,28,34,68,68,48,73,58,78,74,84,75,81,84,131